Protein AF-A0A3B1AHT7-F1 (afdb_monomer)

Solvent-accessible surface area (backbone atoms only — not comparable to full-atom values): 13769 Å² total; per-residue (Å²): 136,85,82,80,77,85,74,52,72,70,58,52,55,51,51,51,54,51,51,54,54,58,59,66,67,70,74,75,82,75,92,73,81,63,76,73,64,66,85,62,87,86,59,90,97,55,89,80,55,67,69,50,54,50,51,30,52,52,34,49,50,54,34,49,55,52,50,52,54,40,50,54,50,50,53,53,50,51,54,54,50,49,53,50,50,54,54,50,51,55,49,49,56,48,52,54,51,52,49,52,54,56,73,68,34,70,71,65,76,36,62,90,28,56,44,83,44,65,48,100,86,68,47,85,37,83,45,72,44,101,64,87,88,82,70,66,54,85,81,54,101,81,68,70,75,39,35,20,56,51,77,44,74,56,89,53,82,32,87,70,80,77,69,46,31,37,66,44,82,41,92,45,63,68,61,18,46,70,71,73,37,52,66,34,56,59,48,69,48,21,18,48,32,4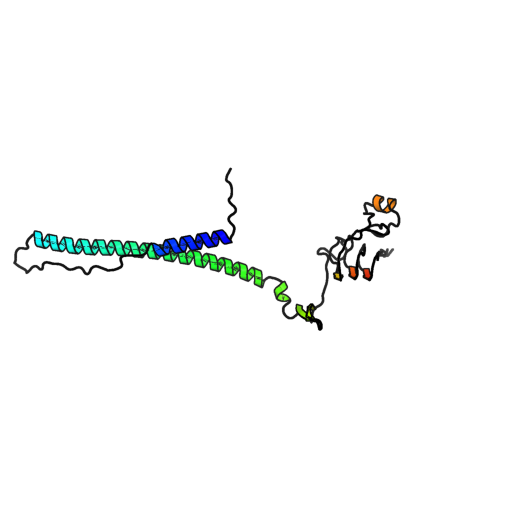5,39,36,45,43,39,62,36,42,20,42,59,74,47,80,43,77,46,71,71,41,75,47,66,49,83,80,80,80,81,78,80,80,128

Sequence (227 aa):
MFTLINISPVRMTLLV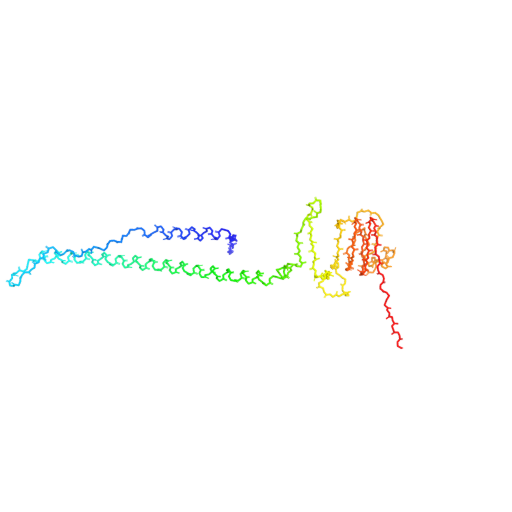KALVMLSLSAISYSALAGTVTVPNSFSAGTPAVASQVNNNFAAVKTAVDDNDGRVAALEAGLVAMQASLDAANATIATLQTDLNTVQNNSVLALDGNLISTLDVNGFLTAQFTGINVQVVNGVDQTTINGLGNMIVGYNAPRNSGSLVCSDGQYTDQTACQGGGETWAFNHKTGSHNLVAGDRNNYSQTGGVVFGELNTSIGIMPMSVVAS

Secondary structure (DSSP, 8-state):
--------HHHHHHHHHHHHHHHHTT--S---PPP--------TTSPPPHHHHHHHHHHHHHHHHHHHHHHHHHHHHHHHHHHHHHHHHHHHHHHHHHHHHHHT-TTGGGTTTEEEEE-TTS-EEEEE-SS------SS-SS---S-S-EEES--PPP-SS--EESSSS--SHHHHHHTT--EES--B--BS-EEESSS-EE-SBS-EEESSS-EE-----------

Mean predicted aligned error: 14.53 Å

Structure (mmCIF, N/CA/C/O backbone):
data_AF-A0A3B1AHT7-F1
#
_entry.id   AF-A0A3B1AHT7-F1
#
loop_
_atom_site.group_PDB
_atom_site.id
_atom_site.type_symbol
_atom_site.label_atom_id
_atom_site.label_alt_id
_atom_site.label_comp_id
_atom_site.label_asym_id
_atom_site.label_entity_id
_atom_site.label_seq_id
_atom_site.pdbx_PDB_ins_code
_atom_site.Cartn_x
_atom_site.Cartn_y
_atom_site.Cartn_z
_atom_site.occupancy
_atom_site.B_iso_or_equiv
_atom_site.auth_seq_id
_atom_site.auth_comp_id
_atom_site.auth_asym_id
_atom_site.auth_atom_id
_atom_site.pdbx_PDB_model_num
ATOM 1 N N . MET A 1 1 ? -1.839 33.047 13.248 1.00 37.06 1 MET A N 1
ATOM 2 C CA . MET A 1 1 ? -0.760 32.224 12.664 1.00 37.06 1 MET A CA 1
ATOM 3 C C . MET A 1 1 ? -0.781 30.887 13.393 1.00 37.06 1 MET A C 1
ATOM 5 O O . MET A 1 1 ? -0.200 30.777 14.460 1.00 37.06 1 MET A O 1
ATOM 9 N N . PHE A 1 2 ? -1.588 29.935 12.913 1.00 35.88 2 PHE A N 1
ATOM 10 C CA . PHE A 1 2 ? -1.704 28.605 13.519 1.00 35.88 2 PHE A CA 1
ATOM 11 C C . PHE A 1 2 ? -0.619 27.713 12.923 1.00 35.88 2 PHE A C 1
ATOM 13 O O . PHE A 1 2 ? -0.656 27.383 11.740 1.00 35.88 2 PHE A O 1
ATOM 20 N N . THR A 1 3 ? 0.377 27.371 13.729 1.00 35.94 3 THR A N 1
ATOM 21 C CA . THR A 1 3 ? 1.393 26.376 13.393 1.00 35.94 3 THR A CA 1
ATOM 22 C C . THR A 1 3 ? 0.728 25.001 13.375 1.00 35.94 3 THR A C 1
ATOM 24 O O . THR A 1 3 ? 0.445 24.420 14.420 1.00 35.94 3 THR A O 1
ATOM 27 N N . LEU A 1 4 ? 0.444 24.488 12.177 1.00 38.22 4 LEU A N 1
ATOM 28 C CA . LEU A 1 4 ? 0.042 23.099 11.961 1.00 38.22 4 LEU A CA 1
ATOM 29 C C . LEU A 1 4 ? 1.237 22.200 12.298 1.00 38.22 4 LEU A C 1
ATOM 31 O O . LEU A 1 4 ? 2.191 22.090 11.530 1.00 38.22 4 LEU A O 1
ATOM 35 N N . ILE A 1 5 ? 1.211 21.597 13.485 1.00 51.88 5 ILE A N 1
ATOM 36 C CA . ILE A 1 5 ? 2.187 20.584 13.879 1.00 51.88 5 ILE A CA 1
ATOM 37 C C . ILE A 1 5 ? 1.879 19.334 13.054 1.00 51.88 5 ILE A C 1
ATOM 39 O O . ILE A 1 5 ? 0.847 18.695 13.235 1.00 51.88 5 ILE A O 1
ATOM 43 N N . ASN A 1 6 ? 2.774 19.004 12.127 1.00 43.06 6 ASN A N 1
ATOM 44 C CA . ASN A 1 6 ? 2.674 17.824 11.279 1.00 43.06 6 ASN A CA 1
ATOM 45 C C . ASN A 1 6 ? 3.049 16.586 12.117 1.00 43.06 6 ASN A C 1
ATOM 47 O O . ASN A 1 6 ? 4.228 16.290 12.326 1.00 43.06 6 ASN A O 1
ATOM 51 N N . ILE A 1 7 ? 2.053 15.915 12.699 1.00 50.25 7 ILE A N 1
ATOM 52 C CA . ILE A 1 7 ? 2.261 14.723 13.531 1.00 50.25 7 ILE A CA 1
ATOM 53 C C . ILE A 1 7 ? 2.364 13.512 12.598 1.00 50.25 7 ILE A C 1
ATOM 55 O O . ILE A 1 7 ? 1.439 13.232 11.843 1.00 50.25 7 ILE A O 1
ATOM 59 N N . SER A 1 8 ? 3.490 12.790 12.631 1.00 49.66 8 SER A N 1
ATOM 60 C CA . SER A 1 8 ? 3.660 11.594 11.796 1.00 49.66 8 SER A CA 1
ATOM 61 C C . SER A 1 8 ? 2.654 10.496 12.185 1.00 49.66 8 SER A C 1
ATOM 63 O O . SER A 1 8 ? 2.319 10.372 13.370 1.00 49.66 8 SER A O 1
ATOM 65 N N . PRO A 1 9 ? 2.207 9.651 11.237 1.00 57.16 9 PRO A N 1
ATOM 66 C CA . PRO A 1 9 ? 1.224 8.595 11.502 1.00 57.16 9 PRO A CA 1
ATOM 67 C C . PRO A 1 9 ? 1.650 7.657 12.645 1.00 57.16 9 PRO A C 1
ATOM 69 O O . PRO A 1 9 ? 0.824 7.242 13.450 1.00 57.16 9 PRO A O 1
ATOM 72 N N . VAL A 1 10 ? 2.957 7.428 12.816 1.00 52.22 10 VAL A N 1
ATOM 73 C CA . VAL A 1 10 ? 3.524 6.627 13.918 1.00 52.22 10 VAL A CA 1
ATOM 74 C C . VAL A 1 10 ? 3.276 7.262 15.294 1.00 52.22 10 VAL A C 1
ATOM 76 O O . VAL A 1 10 ? 2.979 6.559 16.261 1.00 52.22 10 VAL A O 1
ATOM 79 N N . ARG A 1 11 ? 3.369 8.595 15.400 1.00 56.28 11 ARG A N 1
ATOM 80 C CA . ARG A 1 11 ? 3.099 9.324 16.650 1.00 56.28 11 ARG A CA 1
ATOM 81 C C . ARG A 1 11 ? 1.606 9.360 16.977 1.00 56.28 11 ARG A C 1
ATOM 83 O O . ARG A 1 11 ? 1.260 9.305 18.154 1.00 56.28 11 ARG A O 1
ATOM 90 N N . MET A 1 12 ? 0.738 9.374 15.964 1.00 52.72 12 MET A N 1
ATOM 91 C CA . MET A 1 12 ? -0.716 9.296 16.141 1.00 52.72 12 MET A CA 1
ATOM 92 C C . MET A 1 12 ? -1.142 7.931 16.699 1.00 52.72 12 MET A C 1
ATOM 94 O O . MET A 1 12 ? -1.883 7.873 17.675 1.00 52.72 12 MET A O 1
ATOM 98 N N . THR A 1 13 ? -0.586 6.832 16.180 1.00 55.78 13 THR A N 1
ATOM 99 C CA . THR A 1 13 ? -0.856 5.478 16.694 1.00 55.78 13 THR A CA 1
ATOM 100 C C . THR A 1 13 ? -0.362 5.287 18.133 1.00 55.78 13 THR A C 1
ATOM 102 O O . THR A 1 13 ? -1.015 4.605 18.923 1.00 55.78 13 THR A O 1
ATOM 105 N N . LEU A 1 14 ? 0.766 5.905 18.510 1.00 54.25 14 LEU A N 1
ATOM 106 C CA . LEU A 1 14 ? 1.257 5.891 19.895 1.00 54.25 14 LEU A CA 1
ATOM 107 C C . LEU A 1 14 ? 0.339 6.676 20.845 1.00 54.25 14 LEU A C 1
ATOM 109 O O . LEU A 1 14 ? 0.061 6.205 21.945 1.00 54.25 14 LEU A O 1
ATOM 113 N N . LEU A 1 15 ? -0.151 7.841 20.411 1.00 54.66 15 LEU A N 1
ATOM 114 C CA . LEU A 1 15 ? -1.091 8.671 21.172 1.00 54.66 15 LEU A CA 1
ATOM 115 C C . L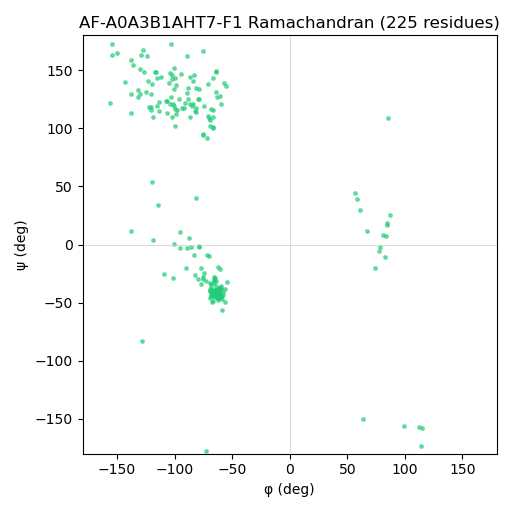EU A 1 15 ? -2.438 7.966 21.380 1.00 54.66 15 LEU A C 1
ATOM 117 O O . LEU A 1 15 ? -2.961 7.984 22.491 1.00 54.66 15 LEU A O 1
ATOM 121 N N . VAL A 1 16 ? -2.959 7.279 20.358 1.00 59.56 16 VAL A N 1
ATOM 122 C CA . VAL A 1 16 ? -4.200 6.488 20.460 1.00 59.56 16 VAL A CA 1
ATOM 123 C C . VAL A 1 16 ? -4.025 5.309 21.421 1.00 59.56 16 VAL A C 1
ATOM 125 O O . VAL A 1 16 ? -4.863 5.107 22.295 1.00 59.56 16 VAL A O 1
ATOM 128 N N . LYS A 1 17 ? -2.910 4.568 21.344 1.00 59.31 17 LYS A N 1
ATOM 129 C CA . LYS A 1 17 ? -2.608 3.473 22.289 1.00 59.31 17 LYS A CA 1
ATOM 130 C C . LYS A 1 17 ? -2.469 3.963 23.734 1.00 59.31 17 LYS A C 1
ATOM 132 O O . LYS A 1 17 ? -2.939 3.292 24.649 1.00 59.31 17 LYS A O 1
ATOM 137 N N . ALA A 1 18 ? -1.848 5.127 23.937 1.00 54.47 18 ALA A N 1
ATOM 138 C CA . ALA A 1 18 ? -1.724 5.744 25.254 1.00 54.47 18 ALA A CA 1
ATOM 139 C C . ALA A 1 18 ? -3.089 6.189 25.809 1.00 54.47 18 ALA A C 1
ATOM 141 O O . ALA A 1 18 ? -3.357 5.956 26.984 1.00 54.47 18 ALA A O 1
ATOM 142 N N . LEU A 1 19 ? -3.977 6.742 24.971 1.00 56.94 19 LEU A N 1
ATOM 143 C CA . LEU A 1 19 ? -5.344 7.101 25.371 1.00 56.94 19 LEU A CA 1
ATOM 144 C C . LEU A 1 19 ? -6.198 5.870 25.723 1.00 56.94 19 LEU A C 1
ATOM 146 O O . LEU A 1 19 ? -6.929 5.906 26.707 1.00 56.94 19 LEU A O 1
ATOM 150 N N . VAL A 1 20 ? -6.073 4.777 24.960 1.00 57.47 20 VAL A N 1
ATOM 151 C CA . VAL A 1 20 ? -6.795 3.513 25.201 1.00 57.47 20 VAL A CA 1
ATOM 152 C C . VAL A 1 20 ? -6.319 2.815 26.484 1.00 57.47 20 VAL A C 1
ATOM 154 O O . VAL A 1 20 ? -7.127 2.256 27.216 1.00 57.47 20 VAL A O 1
ATOM 157 N N . MET A 1 21 ? -5.024 2.871 26.819 1.00 54.31 21 MET A N 1
ATOM 158 C CA . MET A 1 21 ? -4.529 2.331 28.098 1.00 54.31 21 MET A CA 1
ATOM 159 C C . MET A 1 21 ? -4.872 3.222 29.303 1.00 54.31 21 MET A C 1
ATOM 161 O O . MET A 1 21 ? -5.049 2.715 30.415 1.00 54.31 21 MET A O 1
ATOM 165 N N . LEU A 1 22 ? -5.010 4.536 29.098 1.00 51.25 22 LEU A N 1
ATOM 166 C CA . LEU A 1 22 ? -5.429 5.468 30.146 1.00 51.25 22 LEU A CA 1
ATOM 167 C C . LEU A 1 22 ? -6.938 5.369 30.439 1.00 51.25 22 LEU A C 1
ATOM 169 O O . LEU A 1 22 ? -7.344 5.556 31.582 1.00 51.25 22 LEU A O 1
ATOM 173 N N . SER A 1 23 ? -7.767 5.014 29.450 1.00 52.38 23 SER A N 1
ATOM 174 C CA . SER A 1 23 ? -9.204 4.787 29.660 1.00 52.38 23 SER A CA 1
ATOM 175 C C . SER A 1 23 ? -9.506 3.437 30.321 1.00 52.38 23 SER A C 1
ATOM 177 O O . SER A 1 23 ? -10.415 3.351 31.144 1.00 52.38 23 SER A O 1
ATOM 179 N N . LEU A 1 24 ? -8.717 2.394 30.036 1.00 50.12 24 LEU A N 1
ATOM 180 C CA . LEU A 1 24 ? -8.896 1.058 30.626 1.00 50.12 24 LEU A CA 1
ATOM 181 C C . LEU A 1 24 ? -8.440 0.965 32.095 1.00 50.12 24 LEU A C 1
ATOM 183 O O . LEU A 1 24 ? -8.933 0.121 32.840 1.00 50.12 24 LEU A O 1
ATOM 187 N N . SER A 1 25 ? -7.518 1.829 32.531 1.00 48.78 25 SER A N 1
ATOM 188 C CA . SER A 1 25 ? -6.997 1.843 33.909 1.00 48.78 25 SER A CA 1
ATOM 189 C C . SER A 1 25 ? -7.885 2.600 34.909 1.00 48.78 25 SER A C 1
ATOM 191 O O . SER A 1 25 ? -7.683 2.467 36.115 1.00 48.78 25 SER A O 1
ATOM 193 N N . ALA A 1 26 ? -8.909 3.322 34.442 1.00 49.53 26 ALA A N 1
ATOM 194 C CA . ALA A 1 26 ? -9.829 4.081 35.293 1.00 49.53 26 ALA A CA 1
ATOM 195 C C . ALA A 1 26 ? -11.065 3.290 35.782 1.00 49.53 26 ALA A C 1
ATOM 197 O O . ALA A 1 26 ? -11.849 3.826 36.557 1.00 49.53 26 ALA A O 1
ATOM 198 N N . ILE A 1 27 ? -11.255 2.026 35.374 1.00 57.12 27 ILE A N 1
ATOM 199 C CA . ILE A 1 27 ? -12.477 1.239 35.682 1.00 57.12 27 ILE A CA 1
ATOM 200 C C . ILE A 1 27 ? -12.305 0.351 36.937 1.00 57.12 27 ILE A C 1
ATOM 202 O O . ILE A 1 27 ? -13.125 -0.514 37.237 1.00 57.12 27 ILE A O 1
ATOM 206 N N . SER A 1 28 ? -11.231 0.526 37.708 1.00 51.81 28 SER A N 1
ATOM 207 C CA . SER A 1 28 ? -11.021 -0.304 38.897 1.00 51.81 28 SER A CA 1
ATOM 208 C C . SER A 1 28 ? -11.769 0.248 40.114 1.00 51.81 28 SER A C 1
ATOM 210 O O . SER A 1 28 ? -11.435 1.323 40.604 1.00 51.81 28 SER A O 1
ATOM 212 N N . TYR A 1 29 ? -12.682 -0.593 40.626 1.00 51.44 29 TYR A N 1
ATOM 213 C CA . TYR A 1 29 ? -13.373 -0.560 41.929 1.00 51.44 29 TYR A CA 1
ATOM 214 C C . TYR A 1 29 ? -14.640 0.322 41.945 1.00 51.44 29 TYR A C 1
ATOM 216 O O . TYR A 1 29 ? -14.546 1.534 41.863 1.00 51.44 29 TYR A O 1
ATOM 224 N N . SER A 1 30 ? -15.871 -0.204 42.007 1.00 47.22 30 SER A N 1
ATOM 225 C CA . SER A 1 30 ? -16.400 -1.231 42.923 1.00 47.22 30 SER A CA 1
ATOM 226 C C . SER A 1 30 ? -17.616 -1.974 42.330 1.00 47.22 30 SER A C 1
ATOM 228 O O . SER A 1 30 ? -18.639 -1.370 42.024 1.00 47.22 30 SER A O 1
ATOM 230 N N . ALA A 1 31 ? -17.528 -3.303 42.197 1.00 49.59 31 ALA A N 1
ATOM 231 C CA . ALA A 1 31 ? -18.563 -4.152 41.587 1.00 49.59 31 ALA A CA 1
ATOM 232 C C . ALA A 1 31 ? -19.227 -5.134 42.577 1.00 49.59 31 ALA A C 1
ATOM 234 O O . ALA A 1 31 ? -19.579 -6.248 42.196 1.00 49.59 31 ALA A O 1
ATOM 235 N N . LEU A 1 32 ? -19.404 -4.753 43.845 1.00 59.91 32 LEU A N 1
ATOM 236 C CA . LEU A 1 32 ? -20.197 -5.545 44.791 1.00 59.91 32 LEU A CA 1
ATOM 237 C C . LEU A 1 32 ? -21.527 -4.840 45.027 1.00 59.91 32 LEU A C 1
ATOM 239 O O . LEU A 1 32 ? -21.538 -3.769 45.607 1.00 59.91 32 LEU A O 1
ATOM 243 N N . ALA A 1 33 ? -22.629 -5.448 44.583 1.00 59.19 33 ALA A N 1
ATOM 244 C CA . ALA A 1 33 ? -23.959 -5.040 45.018 1.00 59.19 33 ALA A CA 1
ATOM 245 C C . ALA A 1 33 ? -24.087 -5.359 46.510 1.00 59.19 33 ALA A C 1
ATOM 247 O O . ALA A 1 33 ? -24.049 -6.537 46.885 1.00 59.19 33 ALA A O 1
ATOM 248 N N . GLY A 1 34 ? -24.249 -4.354 47.364 1.00 64.62 34 GLY A N 1
ATOM 249 C CA . GLY A 1 34 ? -24.661 -4.611 48.739 1.00 64.62 34 GLY A CA 1
ATOM 250 C C . GLY A 1 34 ? -26.020 -5.318 48.745 1.00 64.62 34 GLY A C 1
ATOM 251 O O . GLY A 1 34 ? -27.001 -4.790 48.222 1.00 64.62 34 GLY A O 1
ATOM 252 N N . THR A 1 35 ? -26.118 -6.517 49.328 1.00 70.88 35 THR A N 1
ATOM 253 C CA . THR A 1 35 ? -27.442 -7.088 49.626 1.00 70.88 35 THR A CA 1
ATOM 254 C C . THR A 1 35 ? -28.127 -6.186 50.651 1.00 70.88 35 THR A C 1
ATOM 256 O O . THR A 1 35 ? -27.515 -5.808 51.654 1.00 70.88 35 THR A O 1
ATOM 259 N N . VAL A 1 36 ? -29.387 -5.798 50.407 1.00 88.31 36 VAL A N 1
ATOM 260 C CA . VAL A 1 36 ? -30.101 -4.948 51.367 1.00 88.31 36 VAL A CA 1
ATOM 261 C C . VAL A 1 36 ? -30.393 -5.777 52.616 1.00 88.31 36 VAL A C 1
ATOM 263 O O . VAL A 1 36 ? -31.210 -6.694 52.614 1.00 88.31 36 VAL A O 1
ATOM 266 N N . THR A 1 37 ? -29.665 -5.489 53.689 1.00 88.44 37 THR A N 1
ATOM 267 C CA . THR A 1 37 ? -29.869 -6.139 54.982 1.00 88.44 37 THR A CA 1
ATOM 268 C C . THR A 1 37 ? -30.636 -5.177 55.867 1.00 88.44 37 THR A C 1
ATOM 270 O O . THR A 1 37 ? -30.113 -4.141 56.272 1.00 88.44 37 THR A O 1
ATOM 273 N N . VAL A 1 38 ? -31.896 -5.503 56.144 1.00 91.75 38 VAL A N 1
ATOM 274 C CA . VAL A 1 38 ? -32.768 -4.674 56.978 1.00 91.75 38 VAL A CA 1
ATOM 275 C C . VAL A 1 38 ? -32.657 -5.145 58.437 1.00 91.75 38 VAL A C 1
ATOM 277 O O . VAL A 1 38 ? -32.998 -6.293 58.718 1.00 91.75 38 VAL A O 1
ATOM 280 N N . PRO A 1 39 ? -32.175 -4.306 59.374 1.00 94.06 39 PRO A N 1
ATOM 281 C CA . PRO A 1 39 ? -31.803 -4.752 60.720 1.00 94.06 39 PRO A CA 1
ATOM 282 C C . PRO A 1 39 ? -32.978 -4.993 61.680 1.00 94.06 39 PRO A C 1
ATOM 284 O O . PRO A 1 39 ? -32.802 -5.692 62.675 1.00 94.06 39 PRO A O 1
ATOM 287 N N . ASN A 1 40 ? -34.164 -4.427 61.426 1.00 95.69 40 ASN A N 1
ATOM 288 C CA . ASN A 1 40 ? -35.327 -4.558 62.311 1.00 95.69 40 ASN A CA 1
ATOM 289 C C . ASN A 1 40 ? -36.533 -5.143 61.568 1.00 95.69 40 ASN A C 1
ATOM 291 O O . ASN A 1 40 ? -36.818 -4.754 60.436 1.00 95.69 40 ASN A O 1
ATOM 295 N N . SER A 1 41 ? -37.287 -6.018 62.234 1.00 93.31 41 SER A N 1
ATOM 296 C CA . SER A 1 41 ? -38.583 -6.526 61.768 1.00 93.31 41 SER A CA 1
ATOM 297 C C . SER A 1 41 ? -39.691 -6.082 62.725 1.00 93.31 41 SER A C 1
ATOM 299 O O . SER A 1 41 ? -39.453 -5.913 63.919 1.00 93.31 41 SER A O 1
ATOM 301 N N . PHE A 1 42 ? -40.899 -5.863 62.204 1.00 94.31 42 PHE A N 1
ATOM 302 C CA . PHE A 1 42 ? -42.040 -5.374 62.981 1.00 94.31 42 PHE A CA 1
ATOM 303 C C . PHE A 1 42 ? -43.181 -6.389 62.933 1.00 94.31 42 PHE A C 1
ATOM 305 O O . PHE A 1 42 ? -43.465 -6.952 61.877 1.00 94.31 42 PHE A O 1
ATOM 312 N N . SER A 1 43 ? -43.841 -6.612 64.072 1.00 93.12 43 SER A N 1
ATOM 313 C CA . SER A 1 43 ? -45.017 -7.485 64.169 1.00 93.12 43 SER A CA 1
ATOM 314 C C . SER A 1 43 ? -46.298 -6.660 64.236 1.00 93.12 43 SER A C 1
ATOM 316 O O . SER A 1 43 ? -46.346 -5.603 64.872 1.00 93.12 43 SER A O 1
ATOM 318 N N . ALA A 1 44 ? -47.356 -7.148 63.591 1.00 92.62 44 ALA A N 1
ATOM 319 C CA . ALA A 1 44 ? -48.646 -6.471 63.580 1.00 92.62 44 ALA A CA 1
ATOM 320 C C . ALA A 1 44 ? -49.177 -6.251 65.009 1.00 92.62 44 ALA A C 1
ATOM 322 O O . ALA A 1 44 ? -49.054 -7.119 65.871 1.00 92.62 44 ALA A O 1
ATOM 323 N N . GLY A 1 45 ? -49.757 -5.075 65.260 1.00 90.88 45 GLY A N 1
ATOM 324 C CA . GLY A 1 45 ? -50.310 -4.710 66.569 1.00 90.88 45 GLY A CA 1
ATOM 325 C C . GLY A 1 45 ? -49.283 -4.271 67.619 1.00 90.88 45 GLY A C 1
ATOM 326 O O . GLY A 1 45 ? -49.686 -3.868 68.707 1.00 90.88 45 GLY A O 1
ATOM 327 N N . THR A 1 46 ? -47.980 -4.288 67.311 1.00 91.81 46 THR A N 1
ATOM 328 C CA . THR A 1 46 ? -46.933 -3.736 68.191 1.00 91.81 46 THR A CA 1
ATOM 329 C C . THR A 1 46 ? -46.494 -2.344 67.716 1.00 91.81 46 THR A C 1
ATOM 331 O O . THR A 1 46 ? -46.273 -2.162 66.516 1.00 91.81 46 THR A O 1
ATOM 334 N N . PRO A 1 47 ? -46.376 -1.337 68.606 1.00 92.25 47 PRO A N 1
ATOM 335 C CA . PRO A 1 47 ? -45.845 -0.027 68.226 1.00 92.25 47 PRO A CA 1
ATOM 336 C C . PRO A 1 47 ? -44.405 -0.128 67.693 1.00 92.25 47 PRO A C 1
ATOM 338 O O . PRO A 1 47 ? -43.535 -0.687 68.359 1.00 92.25 47 PRO A O 1
ATOM 341 N N . ALA A 1 48 ? -44.139 0.431 66.508 1.00 93.56 48 ALA A N 1
ATOM 342 C CA . ALA A 1 48 ? -42.797 0.479 65.927 1.00 93.56 48 ALA A CA 1
ATOM 343 C C . ALA A 1 48 ? -41.955 1.599 66.562 1.00 93.56 48 ALA A C 1
ATOM 345 O O . ALA A 1 48 ? -42.409 2.738 66.692 1.00 93.56 48 ALA A O 1
ATOM 346 N N . VAL A 1 49 ? -40.706 1.297 66.925 1.00 95.94 49 VAL A N 1
ATOM 347 C CA . VAL A 1 49 ? -39.781 2.295 67.480 1.00 95.94 49 VAL A CA 1
ATOM 348 C C . VAL A 1 49 ? -39.200 3.139 66.343 1.00 95.94 49 VAL A C 1
ATOM 350 O O . VAL A 1 49 ? -38.593 2.607 65.414 1.00 95.94 49 VAL A O 1
ATOM 353 N N . ALA A 1 50 ? -39.329 4.466 66.427 1.00 96.56 50 ALA A N 1
ATOM 354 C CA . ALA A 1 50 ? -38.889 5.381 65.367 1.00 96.56 50 ALA A CA 1
ATOM 355 C C . ALA A 1 50 ? -37.400 5.226 65.001 1.00 96.56 50 ALA A C 1
ATOM 357 O O . ALA A 1 50 ? -37.047 5.261 63.825 1.00 96.56 50 ALA A O 1
ATOM 358 N N . SER A 1 51 ? -36.523 4.994 65.984 1.00 96.38 51 SER A N 1
ATOM 359 C CA . SER A 1 51 ? -35.097 4.755 65.723 1.00 96.38 51 SER A CA 1
ATOM 360 C C . SER A 1 51 ? -34.855 3.481 64.904 1.00 96.38 51 SER A C 1
ATOM 362 O O . SER A 1 51 ? -34.022 3.486 64.005 1.00 96.38 51 SER A O 1
ATOM 364 N N . GLN A 1 52 ? -35.614 2.410 65.149 1.00 96.50 52 GLN A N 1
ATOM 365 C CA . GLN A 1 52 ? -35.521 1.153 64.397 1.00 96.50 52 GLN A CA 1
ATOM 366 C C . GLN A 1 52 ? -36.029 1.312 62.960 1.00 96.50 52 GLN A C 1
ATOM 368 O O . GLN A 1 52 ? -35.416 0.810 62.018 1.00 96.50 52 GLN A O 1
ATOM 373 N N . VAL A 1 53 ? -37.121 2.057 62.779 1.00 96.12 53 VAL A N 1
ATOM 374 C CA . VAL A 1 53 ? -37.646 2.402 61.451 1.00 96.12 53 VAL A CA 1
ATOM 375 C C . VAL A 1 53 ? -36.619 3.229 60.669 1.00 96.12 53 VAL A C 1
ATOM 377 O O . VAL A 1 53 ? -36.306 2.897 59.526 1.00 96.12 53 VAL A O 1
ATOM 380 N N . ASN A 1 54 ? -36.021 4.242 61.300 1.00 96.38 54 ASN A N 1
ATOM 381 C CA . ASN A 1 54 ? -34.966 5.051 60.688 1.00 96.38 54 ASN A CA 1
ATOM 382 C C . ASN A 1 54 ? -33.729 4.213 60.327 1.00 96.38 54 ASN A C 1
ATOM 384 O O . ASN A 1 54 ? -33.167 4.405 59.251 1.00 96.38 54 ASN A O 1
ATOM 388 N N . ASN A 1 55 ? -33.343 3.244 61.164 1.00 96.06 55 ASN A N 1
ATOM 389 C CA . ASN A 1 55 ? -32.250 2.314 60.858 1.00 96.06 55 ASN A CA 1
ATOM 390 C C . ASN A 1 55 ? -32.550 1.461 59.612 1.00 96.06 55 ASN A C 1
ATOM 392 O O . ASN A 1 55 ? -31.663 1.245 58.789 1.00 96.06 55 ASN A O 1
ATOM 396 N N . ASN A 1 56 ? -33.797 1.009 59.436 1.00 95.31 56 ASN A N 1
ATOM 397 C CA . ASN A 1 56 ? -34.209 0.281 58.234 1.00 95.31 56 ASN A CA 1
ATOM 398 C C 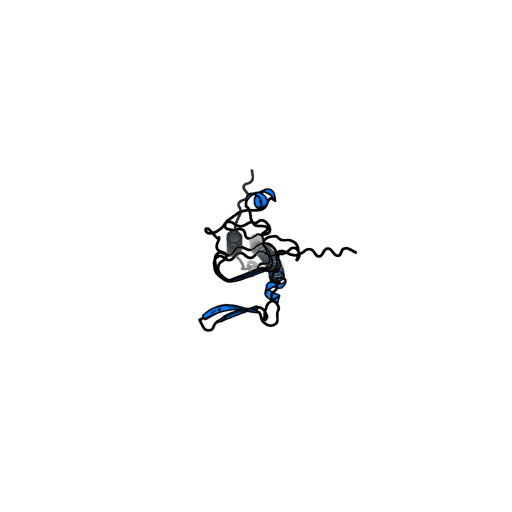. ASN A 1 56 ? -34.154 1.168 56.980 1.00 95.31 56 ASN A C 1
ATOM 400 O O . ASN A 1 56 ? -33.634 0.736 55.952 1.00 95.31 56 ASN A O 1
ATOM 404 N N . PHE A 1 57 ? -34.638 2.412 57.063 1.00 96.44 57 PHE A N 1
ATOM 405 C CA . PHE A 1 57 ? -34.560 3.360 55.946 1.00 96.44 57 PHE A CA 1
ATOM 406 C C . PHE A 1 57 ? -33.119 3.714 55.578 1.00 96.44 57 PHE A C 1
ATOM 408 O O . PHE A 1 57 ? -32.798 3.787 54.394 1.00 96.44 57 PHE A O 1
ATOM 415 N N . ALA A 1 58 ? -32.241 3.880 56.570 1.00 94.19 58 ALA A N 1
ATOM 416 C CA . ALA A 1 58 ? -30.821 4.113 56.334 1.00 94.19 58 ALA A CA 1
ATOM 417 C C . ALA A 1 58 ? -30.174 2.939 55.582 1.00 94.19 58 ALA A C 1
ATOM 419 O O . ALA A 1 58 ? -29.445 3.165 54.621 1.00 94.19 58 ALA A O 1
ATOM 420 N N . ALA A 1 59 ? -30.487 1.693 55.959 1.00 92.75 59 ALA A N 1
ATOM 421 C CA . ALA A 1 59 ? -29.974 0.507 55.272 1.00 92.75 59 ALA A CA 1
ATOM 422 C C . ALA A 1 59 ? -30.431 0.431 53.803 1.00 92.75 59 ALA A C 1
ATOM 424 O O . ALA A 1 59 ? -29.618 0.163 52.918 1.00 92.75 59 ALA A O 1
ATOM 425 N N . VAL A 1 60 ? -31.712 0.712 53.531 1.00 93.94 60 VAL A N 1
ATOM 426 C CA . VAL A 1 60 ? -32.238 0.765 52.156 1.00 93.94 60 VAL A CA 1
ATOM 427 C C . VAL A 1 60 ? -31.575 1.886 51.362 1.00 93.94 60 VAL A C 1
ATOM 429 O O . VAL A 1 60 ? -31.145 1.646 50.238 1.00 93.94 60 VAL A O 1
ATOM 432 N N . LYS A 1 61 ? -31.438 3.082 51.947 1.00 93.06 61 LYS A N 1
ATOM 433 C CA . LYS A 1 61 ? -30.780 4.220 51.297 1.00 93.06 61 LYS A CA 1
ATOM 434 C C . LYS A 1 61 ? -29.357 3.866 50.869 1.00 93.06 61 LYS A C 1
ATOM 436 O O . LYS A 1 61 ? -29.021 4.058 49.710 1.00 93.06 61 LYS A O 1
ATOM 441 N N . THR A 1 62 ? -28.557 3.296 51.769 1.00 90.50 62 THR A N 1
ATOM 442 C CA . THR A 1 62 ? -27.178 2.895 51.459 1.00 90.50 62 THR A CA 1
ATOM 443 C C . THR A 1 62 ? -27.113 1.902 50.298 1.00 90.50 62 THR A C 1
ATOM 445 O O . THR A 1 62 ? -26.278 2.057 49.415 1.00 90.50 62 THR A O 1
ATOM 448 N N . ALA A 1 63 ? -28.001 0.903 50.260 1.00 89.44 63 ALA A N 1
ATOM 449 C CA . ALA A 1 63 ? -28.031 -0.068 49.163 1.00 89.44 63 ALA A CA 1
ATOM 450 C C . ALA A 1 63 ? -28.499 0.546 47.830 1.00 89.44 63 ALA A C 1
ATOM 452 O O . ALA A 1 63 ? -28.050 0.130 46.764 1.00 89.44 63 ALA A O 1
ATOM 453 N N . VAL A 1 64 ? -29.409 1.523 47.872 1.00 91.44 64 VAL A N 1
ATOM 454 C CA . VAL A 1 64 ? -29.850 2.255 46.676 1.00 91.44 64 VAL A CA 1
ATOM 455 C C . VAL A 1 64 ? -28.732 3.152 46.147 1.00 91.44 64 VAL A C 1
ATOM 457 O O . VAL A 1 64 ? -28.458 3.091 44.954 1.00 91.44 64 VAL A O 1
ATOM 460 N N . ASP A 1 65 ? -28.051 3.907 47.012 1.00 87.50 65 ASP A N 1
ATOM 461 C CA . ASP A 1 65 ? -26.914 4.757 46.627 1.00 87.50 65 ASP A CA 1
ATOM 462 C C . ASP A 1 65 ? -25.758 3.920 46.031 1.00 87.50 65 ASP A C 1
ATOM 464 O O . ASP A 1 65 ? -25.129 4.329 45.056 1.00 87.50 65 ASP A O 1
ATOM 468 N N . ASP A 1 66 ? -25.496 2.722 46.573 1.00 87.19 66 ASP A N 1
ATOM 469 C CA . ASP A 1 66 ? -24.520 1.769 46.013 1.00 87.19 66 ASP A CA 1
ATOM 470 C C . ASP A 1 66 ? -24.916 1.303 44.603 1.00 87.19 66 ASP A C 1
ATOM 472 O O . ASP A 1 66 ? -24.104 1.302 43.674 1.00 87.19 66 ASP A O 1
ATOM 476 N N . ASN A 1 67 ? -26.188 0.945 44.412 1.00 88.19 67 ASN A N 1
ATOM 477 C CA . ASN A 1 67 ? -26.687 0.552 43.099 1.00 88.19 67 ASN A CA 1
ATOM 478 C C . ASN A 1 67 ? -26.649 1.707 42.089 1.00 88.19 67 ASN A C 1
ATOM 480 O O . ASN A 1 67 ? -26.288 1.460 40.941 1.00 88.19 67 ASN A O 1
ATOM 484 N N . ASP A 1 68 ? -26.965 2.937 42.499 1.00 88.75 68 ASP A N 1
ATOM 485 C CA . ASP A 1 68 ? -26.847 4.138 41.661 1.00 88.75 68 ASP A CA 1
ATOM 486 C C . ASP A 1 68 ? -25.399 4.341 41.184 1.00 88.75 68 ASP A C 1
ATOM 488 O O . ASP A 1 68 ? -25.142 4.453 39.984 1.00 88.75 68 ASP A O 1
ATOM 492 N N . GLY A 1 69 ? -24.425 4.226 42.095 1.00 87.31 69 GLY A N 1
ATOM 493 C CA . GLY A 1 69 ? -23.002 4.281 41.750 1.00 87.31 69 GLY A CA 1
ATOM 494 C C . GLY A 1 69 ? -22.570 3.191 40.761 1.00 87.31 69 GLY A C 1
ATOM 495 O O . GLY A 1 69 ? -21.798 3.450 39.835 1.00 87.31 69 GLY A O 1
ATOM 496 N N . ARG A 1 70 ? -23.093 1.966 40.902 1.00 87.31 70 ARG A N 1
ATOM 497 C CA . ARG A 1 70 ? -22.820 0.860 39.967 1.00 87.31 70 ARG A CA 1
ATOM 498 C C . ARG A 1 70 ? -23.454 1.081 38.598 1.00 87.31 70 ARG A C 1
ATOM 500 O O . ARG A 1 70 ? -22.830 0.737 37.596 1.00 87.31 70 ARG A O 1
ATOM 507 N N . VAL A 1 71 ? -24.665 1.634 38.547 1.00 88.88 71 VAL A N 1
ATOM 508 C CA . VAL A 1 71 ? -25.320 2.008 37.286 1.00 88.88 71 VAL A CA 1
ATOM 509 C C . VAL A 1 71 ? -24.486 3.066 36.575 1.00 88.88 71 VAL A C 1
ATOM 511 O O . VAL A 1 71 ? -24.117 2.846 35.425 1.00 88.88 71 VAL A O 1
ATOM 514 N N . ALA A 1 72 ? -24.058 4.116 37.278 1.00 88.75 72 ALA A N 1
ATOM 515 C CA . ALA A 1 72 ? -23.186 5.142 36.710 1.00 88.75 72 ALA A CA 1
ATOM 516 C C . ALA A 1 72 ? -21.858 4.563 36.176 1.00 88.75 72 ALA A C 1
ATOM 518 O O . ALA A 1 72 ? -21.401 4.922 35.090 1.00 88.75 72 ALA A O 1
ATOM 519 N N . ALA A 1 73 ? -21.244 3.621 36.901 1.00 86.25 73 ALA A N 1
ATOM 520 C CA . ALA A 1 73 ? -20.021 2.951 36.455 1.00 86.25 73 ALA A CA 1
ATOM 521 C C . ALA A 1 73 ? -20.243 2.063 35.215 1.00 86.25 73 ALA A C 1
ATOM 523 O O . ALA A 1 73 ? -19.415 2.051 34.302 1.00 86.25 73 ALA A O 1
ATOM 524 N N . LEU A 1 74 ? -21.360 1.330 35.159 1.00 89.12 74 LEU A N 1
ATOM 525 C CA . LEU A 1 74 ? -21.737 0.525 33.994 1.00 89.12 74 LEU A CA 1
ATOM 526 C C . LEU A 1 74 ? -22.017 1.403 32.771 1.00 89.12 74 LEU A C 1
ATOM 528 O O . LEU A 1 74 ? -21.546 1.084 31.681 1.00 89.12 74 LEU A O 1
ATOM 532 N N . GLU A 1 75 ? -22.723 2.520 32.946 1.00 94.50 75 GLU A N 1
ATOM 533 C CA . GLU A 1 75 ? -22.978 3.503 31.888 1.00 94.50 75 GLU A CA 1
ATOM 534 C C . GLU A 1 75 ? -21.670 4.084 31.341 1.00 94.50 75 GLU A C 1
ATOM 536 O O . GLU A 1 75 ? -21.469 4.125 30.125 1.00 94.50 75 GLU A O 1
ATOM 541 N N . ALA A 1 76 ? -20.726 4.438 32.218 1.00 92.38 76 ALA A N 1
ATOM 542 C CA . ALA A 1 76 ? -19.397 4.881 31.807 1.00 92.38 76 ALA A CA 1
ATOM 543 C C . ALA A 1 76 ? -18.633 3.791 31.028 1.00 92.38 76 ALA A C 1
ATOM 545 O O . ALA A 1 76 ? -18.008 4.077 30.003 1.00 92.38 76 ALA A O 1
ATOM 546 N N . GLY A 1 77 ? -18.721 2.530 31.469 1.00 92.50 77 GLY A N 1
ATOM 547 C CA . GLY A 1 77 ? -18.141 1.383 30.767 1.00 92.50 77 GLY A CA 1
ATOM 548 C C . GLY A 1 77 ? -18.735 1.167 29.371 1.00 92.50 77 GLY A C 1
ATOM 549 O O . GLY A 1 77 ? -17.993 0.908 28.422 1.00 92.50 77 GLY A O 1
ATOM 550 N N . LEU A 1 78 ? -20.052 1.332 29.216 1.00 95.44 78 LEU A N 1
ATOM 551 C CA . LEU A 1 78 ? -20.736 1.249 27.922 1.00 95.44 78 LEU A CA 1
ATOM 552 C C . LEU A 1 78 ? -20.282 2.356 26.966 1.00 95.44 78 LEU A C 1
ATOM 554 O O . LEU A 1 78 ? -20.013 2.076 25.800 1.00 95.44 78 LEU A O 1
ATOM 558 N N . VAL A 1 79 ? -20.120 3.588 27.455 1.00 95.25 79 VAL A N 1
ATOM 559 C CA . VAL A 1 79 ? -19.591 4.704 26.651 1.00 95.25 79 VAL A CA 1
ATOM 560 C C . VAL A 1 79 ? -18.158 4.423 26.191 1.00 95.25 79 VAL A C 1
ATOM 562 O O . VAL A 1 79 ? -17.829 4.628 25.022 1.00 95.25 79 VAL A O 1
ATOM 565 N N . ALA A 1 80 ? -17.305 3.900 27.076 1.00 93.00 80 ALA A N 1
ATOM 566 C CA . ALA A 1 80 ? -15.930 3.540 26.727 1.00 93.00 80 ALA A CA 1
ATOM 567 C C . ALA A 1 80 ? -15.866 2.400 25.692 1.00 93.00 80 ALA A C 1
ATOM 569 O O . ALA A 1 80 ? -15.046 2.425 24.767 1.00 93.00 80 ALA A O 1
ATOM 570 N N . MET A 1 81 ? -16.751 1.409 25.821 1.00 94.00 81 MET A N 1
ATOM 571 C CA . MET A 1 81 ? -16.868 0.314 24.862 1.00 94.00 81 MET A CA 1
ATOM 572 C C . MET A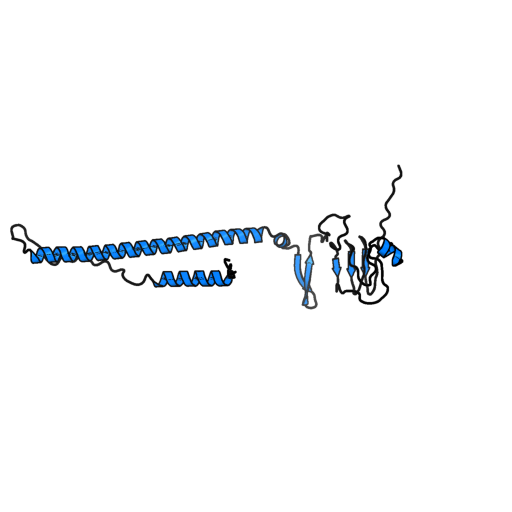 1 81 ? -17.383 0.801 23.503 1.00 94.00 81 MET A C 1
ATOM 574 O O . MET A 1 81 ? -16.832 0.402 22.478 1.00 94.00 81 MET A O 1
ATOM 578 N N . GLN A 1 82 ? -18.363 1.710 23.482 1.00 97.31 82 GLN A N 1
ATOM 579 C CA . GLN A 1 82 ? -18.860 2.330 22.253 1.00 97.31 82 GLN A CA 1
ATOM 580 C C . GLN A 1 82 ? -17.750 3.108 21.535 1.00 97.31 82 GLN A C 1
ATOM 582 O O . GLN A 1 82 ? -17.538 2.913 20.342 1.00 97.31 82 GLN A O 1
ATOM 587 N N . ALA A 1 83 ? -16.966 3.903 22.269 1.00 94.38 83 ALA A N 1
ATOM 588 C CA . ALA A 1 83 ? -15.827 4.621 21.697 1.00 94.38 83 ALA A CA 1
ATOM 589 C C . ALA A 1 83 ? -14.773 3.666 21.102 1.00 94.38 83 ALA A C 1
ATOM 591 O O . ALA A 1 83 ? -14.190 3.941 20.051 1.00 94.38 83 ALA A O 1
ATOM 592 N N . SER A 1 84 ? -14.545 2.520 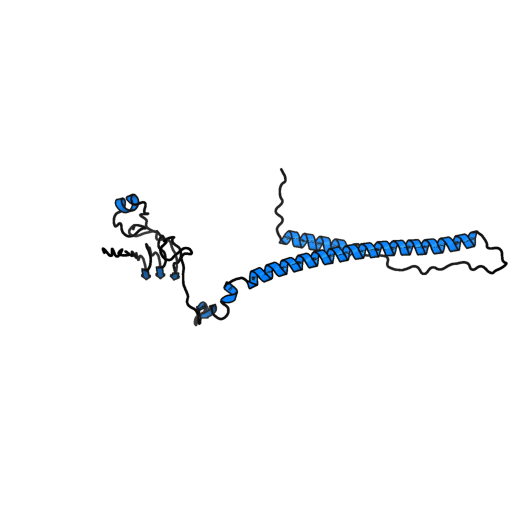21.751 1.00 95.94 84 SER A N 1
ATOM 593 C CA . SER A 1 84 ? -13.636 1.484 21.244 1.00 95.94 84 SER A CA 1
ATOM 594 C C . SER A 1 84 ? -14.169 0.827 19.966 1.00 95.94 84 SER A C 1
ATOM 596 O O . SER A 1 84 ? -13.398 0.574 19.039 1.00 95.94 84 SER A O 1
ATOM 598 N N . LEU A 1 85 ? -15.481 0.585 19.890 1.00 97.69 85 LEU A N 1
ATOM 599 C CA . LEU A 1 85 ? -16.146 0.050 18.701 1.00 97.69 85 LEU A CA 1
ATOM 600 C C . LEU A 1 85 ? -16.065 1.028 17.521 1.00 97.69 85 LEU A C 1
ATOM 602 O O . LEU A 1 85 ? -15.738 0.621 16.408 1.00 97.69 85 LEU A O 1
ATOM 606 N N . ASP A 1 86 ? -16.286 2.318 17.767 1.00 96.19 86 ASP A N 1
ATOM 607 C CA . ASP A 1 86 ? -16.193 3.357 16.739 1.00 96.19 86 ASP A CA 1
ATOM 608 C C . ASP A 1 86 ? -14.766 3.465 16.180 1.00 96.19 86 ASP A C 1
ATOM 610 O O . ASP A 1 86 ? -14.563 3.528 14.964 1.00 96.19 86 ASP A O 1
ATOM 614 N N . ALA A 1 87 ? -13.756 3.395 17.053 1.00 95.00 87 ALA A N 1
ATOM 615 C CA . ALA A 1 87 ? -12.352 3.381 16.647 1.00 95.00 87 ALA A CA 1
ATOM 616 C C . ALA A 1 87 ? -11.987 2.128 15.824 1.00 95.00 87 ALA A C 1
ATOM 618 O O . ALA A 1 87 ? -11.256 2.217 14.828 1.00 95.00 87 ALA A O 1
ATOM 619 N N . ALA A 1 88 ? -12.511 0.959 16.205 1.00 95.44 88 ALA A N 1
ATOM 620 C CA . ALA A 1 88 ? -12.325 -0.278 15.451 1.00 95.44 88 ALA A CA 1
ATOM 621 C C . ALA A 1 88 ? -12.976 -0.192 14.060 1.00 95.44 88 ALA A C 1
ATOM 623 O O . ALA A 1 88 ? -12.336 -0.532 13.065 1.00 95.44 88 ALA A O 1
ATOM 624 N N . ASN A 1 89 ? -14.197 0.340 13.968 1.00 97.88 89 ASN A N 1
ATOM 625 C CA . ASN A 1 89 ? -14.904 0.541 12.702 1.00 97.88 89 ASN A CA 1
ATOM 626 C C . ASN A 1 89 ? -14.158 1.502 11.765 1.00 97.88 89 ASN A C 1
ATOM 628 O O . ASN A 1 89 ? -14.028 1.220 10.574 1.00 97.88 89 ASN A O 1
ATOM 632 N N . ALA A 1 90 ? -13.602 2.595 12.295 1.00 97.19 90 ALA A N 1
ATOM 633 C CA . ALA A 1 90 ? -12.772 3.512 11.513 1.00 97.19 90 ALA A CA 1
ATOM 634 C C . ALA A 1 90 ? -11.508 2.822 10.963 1.00 97.19 90 ALA A C 1
ATOM 636 O O . ALA A 1 90 ? -11.126 3.016 9.804 1.00 97.19 90 ALA A O 1
ATOM 637 N N . THR A 1 91 ? -10.882 1.966 11.776 1.00 98.06 91 THR A N 1
ATOM 638 C CA . THR A 1 91 ? -9.722 1.167 11.357 1.00 98.06 91 THR A CA 1
ATOM 639 C C . THR A 1 91 ? -10.097 0.185 10.247 1.00 98.06 91 THR A C 1
ATOM 641 O O . THR A 1 91 ? -9.394 0.103 9.243 1.00 98.06 91 THR A O 1
ATOM 644 N N . ILE A 1 92 ? -11.225 -0.520 10.381 1.00 98.19 92 ILE A N 1
ATOM 645 C CA . ILE A 1 92 ? -11.727 -1.451 9.360 1.00 98.19 92 ILE A CA 1
ATOM 646 C C . ILE A 1 92 ? -11.990 -0.722 8.039 1.00 98.19 92 ILE A C 1
ATOM 648 O O . ILE A 1 92 ? -11.550 -1.197 6.995 1.00 98.19 92 ILE A O 1
ATOM 652 N N . ALA A 1 93 ? -12.632 0.448 8.075 1.00 97.94 93 ALA A N 1
ATOM 653 C CA . ALA A 1 93 ? -12.888 1.247 6.875 1.00 97.94 93 ALA A CA 1
ATOM 654 C C . ALA A 1 93 ? -11.588 1.661 6.156 1.00 97.94 93 ALA A C 1
ATOM 656 O O . ALA A 1 93 ? -11.507 1.654 4.924 1.00 97.94 93 ALA A O 1
ATOM 657 N N . THR A 1 94 ? -10.543 1.970 6.929 1.00 97.75 94 THR A N 1
ATOM 658 C CA . THR A 1 94 ? -9.218 2.304 6.386 1.00 97.75 94 THR A CA 1
ATOM 659 C C . THR A 1 94 ? -8.578 1.080 5.735 1.00 97.75 94 THR A C 1
ATOM 661 O O . THR A 1 94 ? -8.199 1.132 4.570 1.00 97.75 94 THR A O 1
ATOM 664 N N . LEU A 1 95 ? -8.557 -0.057 6.438 1.00 98.12 95 LEU A N 1
ATOM 665 C CA . LEU A 1 95 ? -8.009 -1.313 5.918 1.00 98.12 95 LEU A CA 1
ATOM 666 C C . LEU A 1 95 ? -8.728 -1.790 4.651 1.00 98.12 95 LEU A C 1
ATOM 668 O O . LEU A 1 95 ? -8.090 -2.327 3.752 1.00 98.12 95 LEU A O 1
ATOM 672 N N . GLN A 1 96 ? -10.040 -1.574 4.552 1.00 98.44 96 GLN A N 1
ATOM 673 C CA . GLN A 1 96 ? -10.804 -1.867 3.337 1.00 98.44 96 GLN A CA 1
ATOM 674 C C . GLN A 1 96 ? -10.361 -0.993 2.155 1.00 98.44 96 GLN A C 1
ATOM 676 O O . GLN A 1 96 ? -10.251 -1.483 1.032 1.00 98.44 96 GLN A O 1
ATOM 681 N N . THR A 1 97 ? -10.064 0.284 2.400 1.00 98.12 97 THR A N 1
ATOM 682 C CA . THR A 1 97 ? -9.561 1.209 1.371 1.00 98.12 97 THR A CA 1
ATOM 683 C C . THR A 1 97 ? -8.152 0.827 0.915 1.00 98.12 97 THR A C 1
ATOM 685 O O . THR A 1 97 ? -7.878 0.770 -0.288 1.00 98.12 97 THR A O 1
ATOM 688 N N . ASP A 1 98 ? -7.275 0.501 1.861 1.00 97.44 98 ASP A N 1
ATOM 689 C CA . ASP A 1 98 ? -5.910 0.061 1.571 1.00 97.44 98 ASP A CA 1
ATOM 690 C C . ASP A 1 98 ? -5.911 -1.261 0.793 1.00 97.44 98 ASP A C 1
ATOM 692 O O . ASP A 1 98 ? -5.203 -1.398 -0.205 1.00 97.44 98 ASP A O 1
ATOM 696 N N . LEU A 1 99 ? -6.764 -2.215 1.185 1.00 97.38 99 LEU A N 1
ATOM 697 C CA . LEU A 1 99 ? -6.916 -3.488 0.483 1.00 97.38 99 LEU A CA 1
ATOM 698 C C . LEU A 1 99 ? -7.391 -3.281 -0.958 1.00 97.38 99 LEU A C 1
ATOM 700 O O . LEU A 1 99 ? -6.815 -3.871 -1.869 1.00 97.38 99 LEU A O 1
ATOM 704 N N . ASN A 1 100 ? -8.376 -2.408 -1.181 1.00 96.88 100 ASN A N 1
ATOM 705 C CA . ASN A 1 100 ? -8.823 -2.059 -2.530 1.00 96.88 100 ASN A CA 1
ATOM 706 C C . ASN A 1 100 ? -7.703 -1.409 -3.355 1.00 96.88 100 ASN A C 1
ATOM 708 O O . ASN A 1 100 ? -7.586 -1.674 -4.550 1.00 96.88 100 ASN A O 1
ATOM 712 N N . THR A 1 101 ? -6.861 -0.580 -2.737 1.00 96.00 101 THR A N 1
ATOM 713 C CA . THR A 1 101 ? -5.706 0.033 -3.412 1.00 96.00 101 THR A CA 1
ATOM 714 C C . THR A 1 101 ? -4.691 -1.025 -3.842 1.00 96.00 101 THR A C 1
ATOM 716 O O . THR A 1 101 ? -4.200 -0.992 -4.968 1.00 96.00 101 THR A O 1
ATOM 719 N N . VAL A 1 102 ? -4.405 -1.992 -2.968 1.00 95.81 102 VAL A N 1
ATOM 720 C CA . VAL A 1 102 ? -3.497 -3.104 -3.268 1.00 95.81 102 VAL A CA 1
ATOM 721 C C . VAL A 1 102 ? -4.084 -4.010 -4.350 1.00 95.81 102 VAL A C 1
ATOM 723 O O . VAL A 1 102 ? -3.401 -4.292 -5.325 1.00 95.81 102 VAL A O 1
ATOM 726 N N . GLN A 1 103 ? -5.349 -4.418 -4.231 1.00 94.88 103 GLN A N 1
ATOM 727 C CA . GLN A 1 103 ? -6.010 -5.318 -5.186 1.00 94.88 103 GLN A CA 1
ATOM 728 C C . GLN A 1 103 ? -6.151 -4.718 -6.590 1.00 94.88 103 GLN A C 1
ATOM 730 O O . GLN A 1 103 ? -6.083 -5.454 -7.569 1.00 94.88 103 GLN A O 1
ATOM 735 N N . ASN A 1 104 ? -6.300 -3.396 -6.701 1.00 93.81 104 ASN A N 1
ATOM 736 C CA . ASN A 1 104 ? -6.354 -2.699 -7.989 1.00 93.81 104 ASN A CA 1
ATOM 737 C C . ASN A 1 104 ? -4.968 -2.302 -8.527 1.00 93.81 104 ASN A C 1
ATOM 739 O O . ASN A 1 104 ? -4.872 -1.619 -9.547 1.00 93.81 104 ASN A O 1
ATOM 743 N N . ASN A 1 105 ? -3.884 -2.707 -7.860 1.00 94.38 105 ASN A N 1
ATOM 744 C CA . ASN A 1 105 ? -2.537 -2.463 -8.345 1.00 94.38 105 ASN A CA 1
ATOM 745 C C . ASN A 1 105 ? -2.222 -3.400 -9.522 1.00 94.38 105 ASN A C 1
ATOM 747 O O . ASN A 1 105 ? -2.183 -4.621 -9.370 1.00 94.38 105 ASN A O 1
ATOM 751 N N . SER A 1 106 ? -1.937 -2.824 -10.690 1.00 92.75 106 SER A N 1
ATOM 752 C CA . SER A 1 106 ? -1.637 -3.577 -11.914 1.00 92.75 106 SER A CA 1
ATOM 753 C C . SER A 1 106 ? -0.409 -4.486 -11.807 1.00 92.75 106 SER A C 1
ATOM 755 O O . SER A 1 106 ? -0.312 -5.448 -12.562 1.00 92.75 106 SER A O 1
A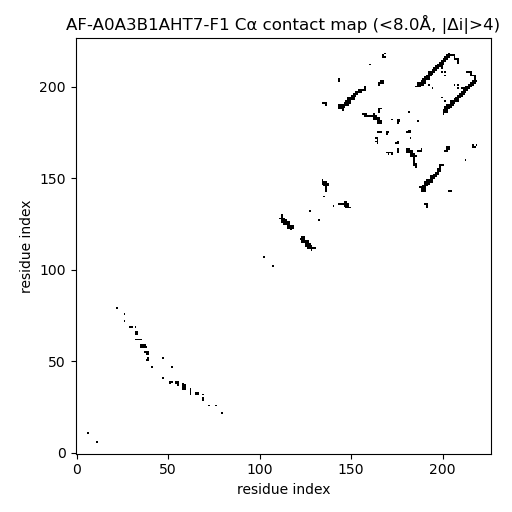TOM 757 N N . VAL A 1 107 ? 0.508 -4.243 -10.862 1.00 91.94 107 VAL A N 1
ATOM 758 C CA . VAL A 1 107 ? 1.675 -5.109 -10.628 1.00 91.94 107 VAL A CA 1
ATOM 759 C C . VAL A 1 107 ? 1.254 -6.489 -10.125 1.00 91.94 107 VAL A C 1
ATOM 761 O O . VAL A 1 107 ? 1.884 -7.474 -10.495 1.00 91.94 107 VAL A O 1
ATOM 764 N N . LEU A 1 108 ? 0.168 -6.597 -9.348 1.00 91.88 108 LEU A N 1
ATOM 765 C CA . LEU A 1 108 ? -0.338 -7.904 -8.907 1.00 91.88 108 LEU A CA 1
ATOM 766 C C . LEU A 1 108 ? -0.860 -8.746 -10.074 1.00 91.88 108 LEU A C 1
ATOM 768 O O . LEU A 1 108 ? -0.789 -9.969 -10.021 1.00 91.88 108 LEU A O 1
ATOM 772 N N . ALA A 1 109 ? -1.335 -8.106 -11.146 1.00 90.44 109 ALA A N 1
ATOM 773 C CA . ALA A 1 109 ? -1.770 -8.804 -12.351 1.00 90.44 109 ALA A CA 1
ATOM 774 C C . ALA A 1 109 ? -0.605 -9.422 -13.148 1.00 90.44 109 ALA A C 1
ATOM 776 O O . ALA A 1 109 ? -0.853 -10.179 -14.081 1.00 90.44 109 ALA A O 1
ATOM 777 N N . LEU A 1 110 ? 0.652 -9.113 -12.798 1.00 93.50 110 LEU A N 1
ATOM 778 C CA . LEU A 1 110 ? 1.839 -9.732 -13.394 1.00 93.50 110 LEU A CA 1
ATOM 779 C C . LEU A 1 110 ? 2.234 -11.052 -12.714 1.00 93.50 110 LEU A C 1
ATOM 781 O O . LEU A 1 110 ? 3.206 -11.673 -13.151 1.00 93.50 110 LEU A O 1
ATOM 785 N N . ASP A 1 111 ? 1.530 -11.475 -11.658 1.00 90.38 111 ASP A N 1
ATOM 786 C CA . ASP A 1 111 ? 1.813 -12.739 -10.975 1.00 90.38 111 ASP A CA 1
ATOM 787 C C . ASP A 1 111 ? 1.789 -13.923 -11.955 1.00 90.38 111 ASP A C 1
ATOM 789 O O . ASP A 1 111 ? 0.962 -14.007 -12.862 1.00 90.38 111 ASP A O 1
ATOM 793 N N . GLY A 1 112 ? 2.768 -14.815 -11.818 1.00 90.06 112 GLY A N 1
ATOM 794 C CA . GLY A 1 112 ? 3.013 -15.916 -12.752 1.00 90.06 112 GLY A CA 1
ATOM 795 C C . GLY A 1 112 ? 3.641 -15.524 -14.099 1.00 90.06 112 GLY A C 1
ATOM 796 O O . GLY A 1 112 ? 4.254 -16.382 -14.733 1.00 90.06 112 GLY A O 1
ATOM 797 N N . ASN A 1 113 ? 3.562 -14.261 -14.532 1.00 95.38 113 ASN A N 1
ATOM 798 C CA . ASN A 1 113 ? 4.162 -13.792 -15.785 1.00 95.38 113 ASN A CA 1
ATOM 799 C C . ASN A 1 113 ? 5.477 -13.026 -15.600 1.00 95.38 113 ASN A C 1
ATOM 801 O O . ASN A 1 113 ? 6.320 -13.070 -16.493 1.00 95.38 113 ASN A O 1
ATOM 805 N N . LEU A 1 114 ? 5.678 -12.350 -14.467 1.00 95.88 114 LEU A N 1
ATOM 806 C CA . LEU A 1 114 ? 6.944 -11.730 -14.074 1.00 95.88 114 LEU A CA 1
ATOM 807 C C . LEU A 1 114 ? 7.428 -12.360 -12.770 1.00 95.88 114 LEU A C 1
ATOM 809 O O . LEU A 1 114 ? 6.859 -12.122 -11.708 1.00 95.88 114 LEU A O 1
ATOM 813 N N . ILE A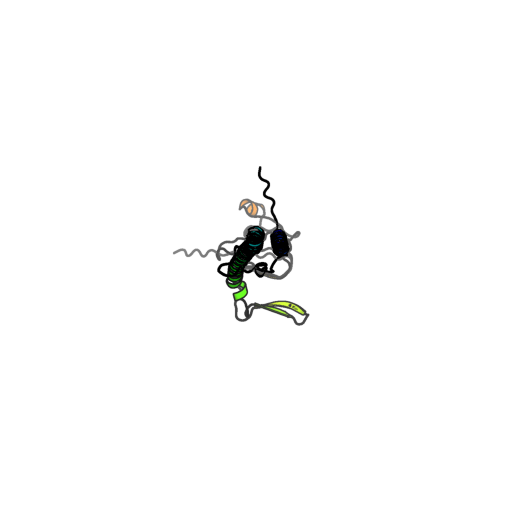 1 115 ? 8.505 -13.137 -12.845 1.00 93.19 115 ILE A N 1
ATOM 814 C CA . ILE A 1 115 ? 9.094 -13.797 -11.679 1.00 93.19 115 ILE A CA 1
ATOM 815 C C . ILE A 1 115 ? 10.500 -13.270 -11.405 1.00 93.19 115 ILE A C 1
ATOM 817 O O . ILE A 1 115 ? 11.271 -12.990 -12.322 1.00 93.19 115 ILE A O 1
ATOM 821 N N . SER A 1 116 ? 10.844 -13.153 -10.126 1.00 93.44 116 SER A N 1
ATOM 822 C CA . SER A 1 116 ? 12.213 -12.892 -9.686 1.00 93.44 116 SER A CA 1
ATOM 823 C C . SER A 1 116 ? 12.886 -14.228 -9.385 1.00 93.44 116 SER A C 1
ATOM 825 O O . SER A 1 116 ? 12.424 -14.971 -8.522 1.00 93.44 116 SER A O 1
ATOM 827 N N . THR A 1 117 ? 13.942 -14.558 -10.121 1.00 94.12 117 THR A N 1
ATOM 828 C CA . THR A 1 117 ? 14.678 -15.823 -9.999 1.00 94.12 117 THR A CA 1
ATOM 829 C C . THR A 1 117 ? 16.171 -15.566 -9.820 1.00 94.12 117 THR A C 1
ATOM 831 O O . THR A 1 117 ? 16.633 -14.448 -10.022 1.00 94.12 117 THR A O 1
ATOM 834 N N . LEU A 1 118 ? 16.939 -16.582 -9.434 1.00 96.19 118 LEU A N 1
ATOM 835 C CA . LEU A 1 118 ? 18.399 -16.525 -9.467 1.00 96.19 118 LEU A CA 1
ATOM 836 C C . LEU A 1 118 ? 18.899 -17.219 -10.734 1.00 96.19 118 LEU A C 1
ATOM 838 O O . LEU A 1 118 ? 18.391 -18.277 -11.107 1.00 96.19 118 LEU A O 1
ATOM 842 N N . ASP A 1 119 ? 19.885 -16.624 -11.397 1.00 89.50 119 ASP A N 1
ATOM 843 C CA . ASP A 1 119 ? 20.597 -17.291 -12.482 1.00 89.50 119 ASP A CA 1
ATOM 844 C C . ASP A 1 119 ? 21.542 -18.387 -11.945 1.00 89.50 119 ASP A C 1
ATOM 846 O O . ASP A 1 119 ? 21.640 -18.638 -10.740 1.00 89.50 119 ASP A O 1
ATOM 850 N N . VAL A 1 120 ? 22.279 -19.038 -12.849 1.00 90.69 120 VAL A N 1
ATOM 851 C CA . VAL A 1 120 ? 23.222 -20.117 -12.501 1.00 90.69 120 VAL A CA 1
ATOM 852 C C . VAL A 1 120 ? 24.364 -19.659 -11.585 1.00 90.69 120 VAL A C 1
ATOM 854 O O . VAL A 1 120 ? 25.001 -20.490 -10.941 1.00 90.69 120 VAL A O 1
ATOM 857 N N . ASN A 1 121 ? 24.627 -18.352 -11.534 1.00 91.12 121 ASN A N 1
ATOM 858 C CA . ASN A 1 121 ? 25.677 -17.728 -10.736 1.00 91.12 121 ASN A CA 1
ATOM 859 C C . ASN A 1 121 ? 25.130 -17.111 -9.434 1.00 91.12 121 ASN A C 1
ATOM 861 O O . ASN A 1 121 ? 25.901 -16.550 -8.657 1.00 91.12 121 ASN A O 1
ATOM 865 N N . GLY A 1 122 ? 23.820 -17.211 -9.179 1.00 93.56 122 GLY A N 1
ATOM 866 C CA . GLY A 1 122 ? 23.168 -16.648 -8.000 1.00 93.56 122 GLY A CA 1
ATOM 867 C C . GLY A 1 122 ? 22.773 -15.172 -8.125 1.00 93.56 122 GLY A C 1
ATOM 868 O O . GLY A 1 122 ? 22.510 -14.536 -7.105 1.00 93.56 122 GLY A O 1
ATOM 869 N N . PHE A 1 123 ? 22.723 -14.603 -9.332 1.00 89.25 123 PHE A N 1
ATOM 870 C CA . PHE A 1 123 ? 22.290 -13.222 -9.553 1.00 89.25 123 PHE A CA 1
ATOM 871 C C . PHE A 1 123 ? 20.778 -13.122 -9.757 1.00 89.25 123 PHE A C 1
ATOM 873 O O . PHE A 1 123 ? 20.182 -13.874 -10.531 1.00 89.25 123 PHE A O 1
ATOM 880 N N . LEU A 1 124 ? 20.157 -12.148 -9.087 1.00 94.38 124 LEU A N 1
ATOM 881 C CA . LEU A 1 124 ? 18.728 -11.877 -9.212 1.00 94.38 124 LEU A CA 1
ATOM 882 C C . LEU A 1 124 ? 18.378 -11.448 -10.642 1.00 94.38 124 LEU A C 1
ATOM 884 O O . LEU A 1 124 ? 18.955 -10.505 -11.178 1.00 94.38 124 LEU A O 1
ATOM 888 N N . THR A 1 125 ? 17.409 -12.129 -11.238 1.00 91.56 125 THR A N 1
ATOM 889 C CA . THR A 1 125 ? 16.980 -11.974 -12.625 1.00 91.56 125 THR A CA 1
ATOM 890 C C . THR A 1 125 ? 15.464 -11.854 -12.670 1.00 91.56 125 THR A C 1
ATOM 892 O O . THR A 1 125 ? 14.749 -12.712 -12.157 1.00 91.56 125 THR A O 1
ATOM 895 N N . ALA A 1 126 ? 14.969 -10.804 -13.320 1.00 94.75 126 ALA A N 1
ATOM 896 C CA . ALA A 1 126 ? 13.556 -10.676 -13.648 1.00 94.75 126 ALA A CA 1
ATOM 897 C C . ALA A 1 126 ? 13.267 -11.477 -14.927 1.00 94.75 126 ALA A C 1
ATOM 899 O O . ALA A 1 126 ? 13.793 -11.157 -15.994 1.00 94.75 126 ALA A O 1
ATOM 900 N N . GLN A 1 127 ? 12.463 -12.531 -14.823 1.00 94.06 127 GLN A N 1
ATOM 901 C CA . GLN A 1 127 ? 12.070 -13.374 -15.946 1.00 94.06 127 GLN A CA 1
ATOM 902 C C . GLN A 1 127 ? 10.612 -13.102 -16.315 1.00 94.06 127 GLN A C 1
ATOM 904 O O . GLN A 1 127 ? 9.712 -13.253 -15.490 1.00 94.06 127 GLN A O 1
ATOM 909 N N . PHE A 1 128 ? 10.398 -12.740 -17.578 1.00 95.69 128 PHE A N 1
ATOM 910 C CA . PHE A 1 128 ? 9.080 -12.580 -18.178 1.00 95.69 128 PHE A CA 1
ATOM 911 C C . PHE A 1 128 ? 8.710 -13.875 -18.913 1.00 95.69 128 PHE A C 1
ATOM 913 O O . PHE A 1 128 ? 9.479 -14.343 -19.753 1.00 95.69 128 PHE A O 1
ATOM 920 N N . THR A 1 129 ? 7.559 -14.470 -18.603 1.00 94.88 129 THR A N 1
ATOM 921 C CA . THR A 1 129 ? 7.086 -15.729 -19.198 1.00 94.88 129 THR A CA 1
ATOM 922 C C . THR A 1 129 ? 5.637 -15.610 -19.658 1.00 94.88 129 THR A C 1
ATOM 924 O O . THR A 1 129 ? 4.783 -15.093 -18.939 1.00 94.88 129 THR A O 1
ATOM 927 N N . GLY A 1 130 ? 5.350 -16.058 -20.883 1.00 93.56 130 GLY A N 1
ATOM 928 C CA . GLY A 1 130 ? 4.001 -16.016 -21.460 1.00 93.56 130 GLY A CA 1
ATOM 929 C C . GLY A 1 130 ? 3.446 -14.611 -21.744 1.00 93.56 130 GLY A C 1
ATOM 930 O O . GLY A 1 130 ? 2.255 -14.495 -22.019 1.00 93.56 130 GLY A O 1
ATOM 931 N N . ILE A 1 131 ? 4.277 -13.561 -21.691 1.00 96.00 131 ILE A N 1
ATOM 932 C CA . ILE A 1 131 ? 3.895 -12.162 -21.953 1.00 96.00 131 ILE A CA 1
ATOM 933 C C . ILE A 1 131 ? 4.921 -11.442 -22.833 1.00 96.00 131 ILE A C 1
ATOM 935 O O . ILE A 1 131 ? 6.103 -11.784 -22.836 1.00 96.00 131 ILE A O 1
ATOM 939 N N . ASN A 1 132 ? 4.467 -10.411 -23.550 1.00 92.38 132 ASN A N 1
ATOM 940 C CA . ASN A 1 132 ? 5.341 -9.483 -24.267 1.00 92.38 132 ASN A CA 1
ATOM 941 C C . ASN A 1 132 ? 5.796 -8.355 -23.335 1.00 92.38 132 ASN A C 1
ATOM 943 O O . ASN A 1 132 ? 5.014 -7.861 -22.525 1.00 92.38 132 ASN A O 1
ATOM 947 N N . VAL A 1 133 ? 7.036 -7.898 -23.507 1.00 92.06 133 VAL A N 1
ATOM 948 C CA . VAL A 1 133 ? 7.532 -6.672 -22.870 1.00 92.06 133 VAL A CA 1
ATOM 949 C C . VAL A 1 133 ? 7.488 -5.548 -23.898 1.00 92.06 133 VAL A C 1
ATOM 951 O O . VAL A 1 133 ? 8.149 -5.626 -24.931 1.00 92.06 133 VAL A O 1
ATOM 954 N N . GLN A 1 134 ? 6.715 -4.502 -23.613 1.00 89.19 134 GLN A N 1
ATOM 955 C CA . GLN A 1 134 ? 6.644 -3.295 -24.431 1.00 89.19 134 GLN A CA 1
ATOM 956 C C . GLN A 1 134 ? 7.053 -2.092 -23.589 1.00 89.19 134 GLN A C 1
ATOM 958 O O . GLN A 1 134 ? 6.527 -1.880 -22.497 1.00 89.19 134 GLN A O 1
ATOM 963 N N . VAL A 1 135 ? 7.975 -1.289 -24.115 1.00 88.12 135 VAL A N 1
ATOM 964 C CA . VAL A 1 135 ? 8.378 -0.029 -23.493 1.00 88.12 135 VAL A CA 1
ATOM 965 C C . VAL A 1 135 ? 7.726 1.106 -24.271 1.00 88.12 135 VAL A C 1
ATOM 967 O O . VAL A 1 135 ? 7.924 1.229 -25.476 1.00 88.12 135 VAL A O 1
ATOM 970 N N . VAL A 1 136 ? 6.920 1.911 -23.581 1.00 87.88 136 VAL A N 1
ATOM 971 C CA . VAL A 1 136 ? 6.220 3.067 -24.153 1.00 87.88 136 VAL A CA 1
ATOM 972 C C . VAL A 1 136 ? 6.706 4.348 -23.488 1.00 87.88 136 VAL A C 1
ATOM 974 O O . VAL A 1 136 ? 7.073 4.356 -22.313 1.00 87.88 136 VAL A O 1
ATOM 977 N N . ASN A 1 137 ? 6.705 5.446 -24.233 1.00 87.69 137 ASN A N 1
ATOM 978 C CA . ASN A 1 137 ? 7.133 6.764 -23.755 1.00 87.69 137 ASN A CA 1
ATOM 979 C C . ASN A 1 137 ? 6.084 7.502 -22.895 1.00 87.69 137 ASN A C 1
ATOM 981 O O . ASN A 1 137 ? 6.349 8.608 -22.424 1.00 87.69 137 ASN A O 1
ATOM 985 N N . GLY A 1 138 ? 4.899 6.911 -22.710 1.00 88.56 138 GLY A N 1
ATOM 986 C CA . GLY A 1 138 ? 3.803 7.474 -21.920 1.00 88.56 138 GLY A CA 1
ATOM 987 C C . GLY A 1 138 ? 2.942 8.521 -22.635 1.00 88.56 138 GLY A C 1
ATOM 988 O O . GLY A 1 138 ? 2.117 9.141 -21.970 1.00 88.56 138 GLY A O 1
ATOM 989 N N . VAL A 1 139 ? 3.114 8.731 -23.948 1.00 88.94 139 VAL A N 1
ATOM 990 C CA . VAL A 1 139 ? 2.303 9.675 -24.740 1.00 88.94 139 VAL A CA 1
ATOM 991 C C . VAL A 1 139 ? 1.730 8.983 -25.981 1.00 88.94 139 VAL A C 1
ATOM 993 O O . VAL A 1 139 ? 0.598 8.508 -25.952 1.00 88.94 139 VAL A O 1
ATOM 996 N N . ASP A 1 140 ? 2.511 8.880 -27.053 1.00 82.94 140 ASP A N 1
ATOM 997 C CA . ASP A 1 140 ? 2.160 8.212 -28.308 1.00 82.94 140 ASP A CA 1
ATOM 998 C C . ASP A 1 140 ? 3.441 7.744 -29.029 1.00 82.94 140 ASP A C 1
ATOM 1000 O O . ASP A 1 140 ? 4.549 8.071 -28.611 1.00 82.94 140 ASP A O 1
ATOM 1004 N N . GLN A 1 141 ? 3.324 6.981 -30.118 1.00 76.19 141 GLN A N 1
ATOM 1005 C CA . GLN A 1 141 ? 4.495 6.421 -30.821 1.00 76.19 141 GLN A CA 1
ATOM 1006 C C . GLN A 1 141 ? 5.326 7.451 -31.610 1.00 76.19 141 GLN A C 1
ATOM 1008 O O . GLN A 1 141 ? 6.396 7.119 -32.109 1.00 76.19 141 GLN A O 1
ATOM 1013 N N . THR A 1 142 ? 4.841 8.680 -31.751 1.00 78.19 142 THR A N 1
ATOM 1014 C CA . THR A 1 142 ? 5.421 9.723 -32.609 1.00 78.19 142 THR A CA 1
ATOM 1015 C C . THR A 1 142 ? 6.071 10.858 -31.821 1.00 78.19 142 THR A C 1
ATOM 1017 O O . THR A 1 142 ? 6.994 11.503 -32.313 1.00 78.19 142 THR A O 1
ATOM 1020 N N . THR A 1 143 ? 5.634 11.085 -30.583 1.00 84.25 143 THR A N 1
ATOM 1021 C CA . THR A 1 143 ? 6.103 12.169 -29.726 1.00 84.25 143 THR A CA 1
ATOM 1022 C C . THR A 1 143 ? 7.416 11.785 -29.051 1.00 84.25 143 THR A C 1
ATOM 1024 O O . THR A 1 143 ? 7.488 10.865 -28.239 1.00 84.25 143 THR A O 1
ATOM 1027 N N . ILE A 1 144 ? 8.484 12.520 -29.337 1.00 82.56 144 ILE A N 1
ATOM 1028 C CA . ILE A 1 144 ? 9.794 12.296 -28.721 1.00 82.56 144 ILE A CA 1
ATOM 1029 C C . ILE A 1 144 ? 9.862 13.068 -27.396 1.00 82.56 144 ILE A C 1
ATOM 1031 O O . ILE A 1 144 ? 9.720 14.287 -27.380 1.00 82.56 144 ILE A O 1
ATOM 1035 N N . ASN A 1 145 ? 10.078 12.368 -26.276 1.00 83.19 145 ASN A N 1
ATOM 1036 C CA . ASN A 1 145 ? 10.126 12.981 -24.938 1.00 83.19 145 ASN A CA 1
ATOM 1037 C C . ASN A 1 145 ? 11.255 12.442 -24.030 1.00 83.19 145 ASN A C 1
ATOM 1039 O O . ASN A 1 145 ? 11.239 12.680 -22.823 1.00 83.19 145 ASN A O 1
ATOM 1043 N N . GLY A 1 146 ? 12.210 11.679 -24.577 1.00 82.12 146 GLY A N 1
ATOM 1044 C CA . GLY A 1 146 ? 13.292 11.053 -23.804 1.00 82.12 146 GLY A CA 1
ATOM 1045 C C . GLY A 1 146 ? 12.907 9.793 -23.007 1.00 82.12 146 GLY A C 1
ATOM 1046 O O . GLY A 1 146 ? 13.781 9.154 -22.417 1.00 82.12 146 GLY A O 1
ATOM 1047 N N . LEU A 1 147 ? 11.627 9.406 -22.973 1.00 86.06 147 LEU A N 1
ATOM 1048 C CA . LEU A 1 147 ? 11.126 8.211 -22.282 1.00 86.06 147 LEU A CA 1
ATOM 1049 C C . LEU A 1 147 ? 10.826 7.080 -23.277 1.00 86.06 147 LEU A C 1
ATOM 1051 O O . LEU A 1 147 ? 10.894 7.256 -24.489 1.00 86.06 147 LEU A O 1
ATOM 1055 N N . GLY A 1 148 ? 10.503 5.888 -22.773 1.00 84.31 148 GLY A N 1
ATOM 1056 C CA . GLY A 1 148 ? 10.182 4.745 -23.633 1.00 84.31 148 GLY A CA 1
ATOM 1057 C C . GLY A 1 148 ? 11.401 3.956 -24.129 1.00 84.31 148 GLY A C 1
ATOM 1058 O O . GLY A 1 148 ? 11.305 3.243 -25.120 1.00 84.31 148 GLY A O 1
ATOM 1059 N N . ASN A 1 149 ? 12.559 4.103 -23.480 1.00 80.62 149 ASN A N 1
ATOM 1060 C CA . ASN A 1 149 ? 13.808 3.429 -23.849 1.00 80.62 149 ASN A CA 1
ATOM 1061 C C . ASN A 1 149 ? 14.066 2.198 -22.960 1.00 80.62 149 ASN A C 1
ATOM 1063 O O . ASN A 1 149 ? 13.828 2.252 -21.752 1.00 80.62 149 ASN A O 1
ATOM 1067 N N . MET A 1 150 ? 14.620 1.120 -23.530 1.00 85.81 150 MET A N 1
ATOM 1068 C CA . MET A 1 150 ? 15.167 -0.011 -22.768 1.00 85.81 150 MET A CA 1
ATOM 1069 C C . MET A 1 150 ? 16.686 0.151 -22.649 1.00 85.81 150 MET A C 1
ATOM 1071 O O . MET A 1 150 ? 17.401 0.114 -23.651 1.00 85.81 150 MET A O 1
ATOM 1075 N N . ILE A 1 151 ? 17.187 0.326 -21.424 1.00 76.06 151 ILE A N 1
ATOM 1076 C CA . ILE A 1 151 ? 18.620 0.505 -21.150 1.00 76.06 151 ILE A CA 1
ATOM 1077 C C . ILE A 1 151 ? 19.170 -0.761 -20.494 1.00 76.06 151 ILE A C 1
ATOM 1079 O O . ILE A 1 151 ? 18.695 -1.179 -19.440 1.00 76.06 151 ILE A O 1
ATOM 1083 N N . VAL A 1 152 ? 20.195 -1.347 -21.106 1.00 80.19 152 VAL A N 1
ATOM 1084 C CA . VAL A 1 152 ? 20.931 -2.519 -20.628 1.00 80.19 152 VAL A CA 1
ATOM 1085 C C . VAL A 1 152 ? 22.361 -2.088 -20.283 1.00 80.19 152 VAL A C 1
ATOM 1087 O O . VAL A 1 152 ? 23.132 -1.678 -21.145 1.00 80.19 152 VAL A O 1
ATOM 1090 N N . GLY A 1 153 ? 22.735 -2.168 -19.007 1.00 73.44 153 GLY A N 1
ATOM 1091 C CA . GLY A 1 153 ? 23.999 -1.619 -18.499 1.00 73.44 153 GLY A CA 1
ATOM 1092 C C . GLY A 1 153 ? 23.819 -0.256 -17.822 1.00 73.44 153 GLY A C 1
ATOM 1093 O O . GLY A 1 153 ? 22.742 0.055 -17.312 1.00 73.44 153 GLY A O 1
ATOM 1094 N N . TYR A 1 154 ? 24.880 0.553 -17.761 1.00 68.81 154 TYR A N 1
ATOM 1095 C CA . TYR A 1 154 ? 24.872 1.819 -17.022 1.00 68.81 154 TYR A CA 1
ATOM 1096 C C . TYR A 1 154 ? 24.407 2.991 -17.895 1.00 68.81 154 TYR A C 1
ATOM 1098 O O . TYR A 1 154 ? 24.955 3.251 -18.960 1.00 68.81 154 TYR A O 1
ATOM 1106 N N . ASN A 1 155 ? 23.451 3.784 -17.403 1.00 70.19 155 ASN A N 1
ATOM 1107 C CA . ASN A 1 155 ? 23.013 5.020 -18.062 1.00 70.19 155 ASN A CA 1
ATOM 1108 C C . ASN A 1 155 ? 23.957 6.210 -17.767 1.00 70.19 155 ASN A C 1
ATOM 1110 O O . ASN A 1 155 ? 23.489 7.327 -17.518 1.00 70.19 155 ASN A O 1
ATOM 1114 N N . ALA A 1 156 ? 25.275 5.989 -17.747 1.00 74.56 156 ALA A N 1
ATOM 1115 C CA . ALA A 1 156 ? 26.248 7.004 -17.351 1.00 74.56 156 ALA A CA 1
ATOM 1116 C C . ALA A 1 156 ? 26.245 8.211 -18.315 1.00 74.56 156 ALA A C 1
ATOM 1118 O O . ALA A 1 156 ? 25.921 8.065 -19.502 1.00 74.56 156 ALA A O 1
ATOM 1119 N N . PRO A 1 157 ? 26.553 9.425 -17.826 1.00 76.75 157 PRO A N 1
ATOM 1120 C CA . PRO A 1 157 ? 26.750 10.577 -18.692 1.00 76.75 157 PRO A CA 1
ATOM 1121 C C . PRO A 1 157 ? 28.056 10.432 -19.480 1.00 76.75 157 PRO A C 1
ATOM 1123 O O . PRO A 1 157 ? 29.092 10.058 -18.929 1.00 76.75 157 PRO A O 1
ATOM 1126 N N . ARG A 1 158 ? 28.028 10.791 -20.763 1.00 80.38 158 ARG A N 1
ATOM 1127 C CA . ARG A 1 158 ? 29.247 10.941 -21.565 1.00 80.38 158 ARG A CA 1
ATOM 1128 C C . ARG A 1 158 ? 29.913 12.288 -21.261 1.00 80.38 158 ARG A C 1
ATOM 1130 O O . ARG A 1 158 ? 29.275 13.333 -21.364 1.00 80.38 158 ARG A O 1
ATOM 1137 N N . ASN A 1 159 ? 31.192 12.267 -20.888 1.00 82.25 159 ASN A N 1
ATOM 1138 C CA . ASN A 1 159 ? 31.963 13.449 -20.473 1.00 82.25 159 ASN A CA 1
ATOM 1139 C C . ASN A 1 159 ? 33.186 13.753 -21.365 1.00 82.25 159 ASN A C 1
ATOM 1141 O O . ASN A 1 159 ? 33.945 14.670 -21.061 1.00 82.25 159 ASN A O 1
ATOM 1145 N N . SER A 1 160 ? 33.393 12.997 -22.445 1.00 80.00 160 SER A N 1
ATOM 1146 C CA . SER A 1 160 ? 34.501 13.169 -23.393 1.00 80.00 160 SER A CA 1
ATOM 1147 C C . SER A 1 160 ? 34.142 12.620 -24.787 1.00 80.00 160 SER A C 1
ATOM 1149 O O . SER A 1 160 ? 33.187 11.852 -24.936 1.00 80.00 160 SER A O 1
ATOM 1151 N N . GLY A 1 161 ? 34.898 13.015 -25.821 1.00 78.38 161 GLY A N 1
ATOM 1152 C CA . GLY A 1 161 ? 34.713 12.589 -27.220 1.00 78.38 161 GLY A CA 1
ATOM 1153 C C . GLY A 1 161 ? 34.256 13.724 -28.142 1.00 78.38 161 GLY A C 1
ATOM 1154 O O . GLY A 1 161 ? 34.501 14.882 -27.841 1.00 78.38 161 GLY A O 1
ATOM 1155 N N . SER A 1 162 ? 33.621 13.420 -29.275 1.00 80.25 162 SER A N 1
ATOM 1156 C CA . SER A 1 162 ? 33.051 14.450 -30.163 1.00 80.25 162 SER A CA 1
ATOM 1157 C C . SER A 1 162 ? 31.681 14.909 -29.663 1.00 80.25 162 SER A C 1
ATOM 1159 O O . SER A 1 162 ? 30.844 14.067 -29.316 1.00 80.25 162 SER A O 1
ATOM 1161 N N . LEU A 1 163 ? 31.450 16.226 -29.646 1.00 85.00 163 LEU A N 1
ATOM 1162 C CA . LEU A 1 163 ? 30.114 16.793 -29.456 1.00 85.00 163 LEU A CA 1
ATOM 1163 C C . LEU A 1 163 ? 29.238 16.451 -30.663 1.00 85.00 163 LEU A C 1
ATOM 1165 O O . LEU A 1 163 ? 29.724 16.412 -31.793 1.00 85.00 163 LEU A O 1
ATOM 1169 N N . VAL A 1 164 ? 27.964 16.193 -30.400 1.00 85.31 164 VAL A N 1
ATOM 1170 C CA . VAL A 1 164 ? 26.965 15.817 -31.403 1.00 85.31 164 VAL A CA 1
ATOM 1171 C C . VAL A 1 164 ? 25.654 16.559 -31.127 1.00 85.31 164 VAL A C 1
ATOM 1173 O O . VAL A 1 164 ? 25.443 17.060 -30.017 1.00 85.31 164 VAL A O 1
ATOM 1176 N N . CYS A 1 165 ? 24.810 16.686 -32.154 1.00 87.12 165 CYS A N 1
ATOM 1177 C CA . CYS A 1 165 ? 23.524 17.378 -32.068 1.00 87.12 165 CYS A CA 1
ATOM 1178 C C . CYS A 1 165 ? 22.401 16.476 -31.532 1.00 87.12 165 CYS A C 1
ATOM 1180 O O . CYS A 1 165 ? 22.289 15.328 -31.964 1.00 87.12 165 CYS A O 1
ATOM 1182 N N . SER A 1 166 ? 21.509 17.014 -30.690 1.00 85.44 166 SER A N 1
ATOM 1183 C CA . SER A 1 166 ? 20.378 16.282 -30.091 1.00 85.44 166 SER A CA 1
ATOM 1184 C C . SER A 1 166 ? 19.304 15.799 -31.049 1.00 85.44 166 SER A C 1
ATOM 1186 O O . SER A 1 166 ? 18.680 14.776 -30.770 1.00 85.44 166 SER A O 1
ATOM 1188 N N . ASP A 1 167 ? 19.092 16.499 -32.156 1.00 82.62 167 ASP A N 1
ATOM 1189 C CA . ASP A 1 167 ? 18.187 16.073 -33.225 1.00 82.62 167 ASP A CA 1
ATOM 1190 C C . ASP A 1 167 ? 18.8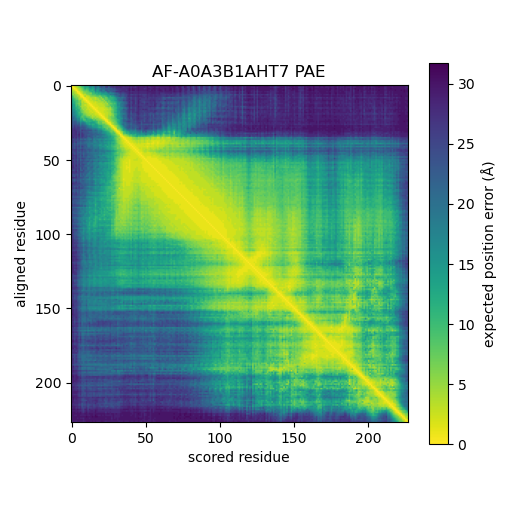40 15.015 -34.135 1.00 82.62 167 ASP A C 1
ATOM 1192 O O . ASP A 1 167 ? 18.188 14.104 -34.647 1.00 82.62 167 ASP A O 1
ATOM 1196 N N . GLY A 1 168 ? 20.167 15.070 -34.265 1.00 77.69 168 GLY A N 1
ATOM 1197 C CA . GLY A 1 168 ? 20.965 14.150 -35.070 1.00 77.69 168 GLY A CA 1
ATOM 1198 C C . GLY A 1 168 ? 21.040 14.478 -36.565 1.00 77.69 168 GLY A C 1
ATOM 1199 O O . GLY A 1 168 ? 21.896 13.907 -37.233 1.00 77.69 168 GLY A O 1
ATOM 1200 N N . GLN A 1 169 ? 20.240 15.405 -37.110 1.00 77.12 169 GLN A N 1
ATOM 1201 C CA . GLN A 1 169 ? 20.341 15.780 -38.532 1.00 77.12 169 GLN A CA 1
ATOM 1202 C C . GLN A 1 169 ? 21.449 16.806 -38.805 1.00 77.12 169 GLN A C 1
ATOM 1204 O O . GLN A 1 169 ? 22.002 16.846 -39.904 1.00 77.12 169 GLN A O 1
ATOM 1209 N N . TYR A 1 170 ? 21.804 17.623 -37.813 1.00 82.56 170 TYR A N 1
ATOM 1210 C CA . TYR A 1 170 ? 22.851 18.635 -37.951 1.00 82.56 170 TYR A CA 1
ATOM 1211 C C . TYR A 1 170 ? 24.234 18.068 -37.617 1.00 82.56 170 TYR A C 1
ATOM 1213 O O . TYR A 1 170 ? 24.463 17.553 -36.521 1.00 82.56 170 TYR A O 1
ATOM 1221 N N . THR A 1 171 ? 25.181 18.213 -38.547 1.00 83.94 171 THR A N 1
ATOM 1222 C CA . THR A 1 171 ? 26.589 17.813 -38.363 1.00 83.94 171 THR A CA 1
ATOM 1223 C C . THR A 1 171 ? 27.494 18.958 -37.912 1.00 83.94 171 THR A C 1
ATOM 1225 O O . THR A 1 171 ? 28.682 18.741 -37.681 1.00 83.94 171 THR A O 1
ATOM 1228 N N . ASP A 1 172 ? 26.960 20.174 -37.790 1.00 88.88 172 ASP A N 1
ATOM 1229 C CA . ASP A 1 172 ? 27.681 21.344 -37.305 1.00 88.88 172 ASP A CA 1
ATOM 1230 C C . ASP A 1 172 ? 26.949 22.025 -36.142 1.00 88.88 172 ASP A C 1
ATOM 1232 O O . ASP A 1 172 ? 25.719 22.029 -36.043 1.00 88.88 172 ASP A O 1
ATOM 1236 N N . GLN A 1 173 ? 27.743 22.610 -35.246 1.00 91.31 173 GLN A N 1
ATOM 1237 C CA . GLN A 1 173 ? 27.246 23.235 -34.028 1.00 91.31 173 GLN A CA 1
ATOM 1238 C C . GLN A 1 173 ? 26.320 24.420 -34.313 1.00 91.31 173 GLN A C 1
ATOM 1240 O O . GLN A 1 173 ? 25.319 24.591 -33.619 1.00 91.31 173 GLN A O 1
ATOM 1245 N N . THR A 1 174 ? 26.654 25.241 -35.308 1.00 92.25 174 THR A N 1
ATOM 1246 C CA . THR A 1 174 ? 25.936 26.484 -35.595 1.00 92.25 174 THR A CA 1
ATOM 1247 C C . THR A 1 174 ? 24.533 26.193 -36.113 1.00 92.25 174 THR A C 1
ATOM 1249 O O . THR A 1 174 ? 23.581 26.814 -35.650 1.00 92.25 174 THR A O 1
ATOM 1252 N N . ALA A 1 175 ? 24.383 25.224 -37.016 1.00 90.00 175 ALA A N 1
ATOM 1253 C CA . ALA A 1 175 ? 23.086 24.782 -37.508 1.00 90.00 175 ALA A CA 1
ATOM 1254 C C . ALA A 1 175 ? 22.286 24.055 -36.424 1.00 90.00 175 ALA A C 1
ATOM 1256 O O . ALA A 1 175 ? 21.098 24.323 -36.283 1.00 90.00 175 ALA A O 1
ATOM 1257 N N . CYS A 1 176 ? 22.936 23.214 -35.609 1.00 89.00 176 CYS A N 1
ATOM 1258 C CA . CYS A 1 176 ? 22.277 22.535 -34.493 1.00 89.00 176 CYS A CA 1
ATOM 1259 C C . CYS A 1 176 ? 21.677 23.538 -33.498 1.00 89.00 176 CYS A C 1
ATOM 1261 O O . CYS A 1 176 ? 20.473 23.559 -33.256 1.00 89.00 176 CYS A O 1
ATOM 1263 N N . GLN A 1 177 ? 22.507 24.437 -32.971 1.00 92.44 177 GLN A N 1
ATOM 1264 C CA . GLN A 1 177 ? 22.063 25.438 -32.002 1.00 92.44 177 GLN A CA 1
ATOM 1265 C C . GLN A 1 177 ? 21.124 26.469 -32.643 1.00 92.44 177 GLN A C 1
ATOM 1267 O O . GLN A 1 177 ? 20.182 26.925 -31.999 1.00 92.44 177 GLN A O 1
ATOM 1272 N N . GLY A 1 178 ? 21.334 26.803 -33.920 1.00 88.50 178 GLY A N 1
ATOM 1273 C CA . GLY A 1 178 ? 20.441 27.659 -34.704 1.00 88.50 178 GLY A CA 1
ATOM 1274 C C . GLY A 1 178 ? 19.056 27.049 -34.938 1.00 88.50 178 GLY A C 1
ATOM 1275 O O . GLY A 1 178 ? 18.082 27.790 -35.028 1.00 88.50 178 GLY A O 1
ATOM 1276 N N . GLY A 1 179 ? 18.955 25.717 -34.973 1.00 86.25 179 GLY A N 1
ATOM 1277 C CA . GLY A 1 179 ? 17.698 24.965 -34.995 1.00 86.25 179 GLY A CA 1
ATOM 1278 C C . GLY A 1 179 ? 17.016 24.835 -33.628 1.00 86.25 179 GLY A C 1
ATOM 1279 O O . GLY A 1 179 ? 15.941 24.254 -33.549 1.00 86.25 179 GLY A O 1
ATOM 1280 N N . GLY A 1 180 ? 17.609 25.379 -32.557 1.00 87.81 180 GLY A N 1
ATOM 1281 C CA . GLY A 1 180 ? 17.107 25.247 -31.184 1.00 87.81 180 GLY A CA 1
ATOM 1282 C C . GLY A 1 180 ? 17.526 23.948 -30.489 1.00 87.81 180 GLY A C 1
ATOM 1283 O O . GLY A 1 180 ? 17.085 23.678 -29.372 1.00 87.81 180 GLY A O 1
ATOM 1284 N N . GLU A 1 181 ? 18.395 23.164 -31.122 1.00 90.50 181 GLU A N 1
ATOM 1285 C CA . GLU A 1 181 ? 18.847 21.868 -30.634 1.00 90.50 181 GLU A CA 1
ATOM 1286 C C . GLU A 1 181 ? 20.094 21.985 -29.744 1.00 90.50 181 GLU A C 1
ATOM 1288 O O . GLU A 1 181 ? 20.823 22.981 -29.721 1.00 90.50 181 GLU A O 1
ATOM 1293 N N . THR A 1 182 ? 20.360 20.933 -28.974 1.00 88.88 182 THR A N 1
ATOM 1294 C CA . THR A 1 182 ? 21.489 20.851 -28.049 1.00 88.88 182 THR A CA 1
ATOM 1295 C C . THR A 1 182 ? 22.711 20.245 -28.732 1.00 88.88 182 THR A C 1
ATOM 1297 O O . THR A 1 182 ? 22.689 19.094 -29.159 1.00 88.88 182 THR A O 1
ATOM 1300 N N . TRP A 1 183 ? 23.821 20.985 -28.751 1.00 88.69 183 TRP A N 1
ATOM 1301 C CA . TRP A 1 183 ? 25.135 20.483 -29.162 1.00 88.69 183 TRP A CA 1
ATOM 1302 C C . TRP A 1 183 ? 25.979 20.151 -27.925 1.00 88.69 183 TRP A C 1
ATOM 1304 O O . TRP A 1 183 ? 26.481 21.055 -27.254 1.00 88.69 183 TRP A O 1
ATOM 1314 N N . ALA A 1 184 ? 26.099 18.868 -27.570 1.00 86.00 184 ALA A N 1
ATOM 1315 C CA . ALA A 1 184 ? 26.714 18.451 -26.304 1.00 86.00 184 ALA A CA 1
ATOM 1316 C C . ALA A 1 184 ? 27.401 17.078 -26.380 1.00 86.00 184 ALA A C 1
ATOM 1318 O O . ALA A 1 184 ? 27.160 16.285 -27.287 1.00 86.00 184 ALA A O 1
ATOM 1319 N N . PHE A 1 185 ? 28.238 16.768 -25.379 1.00 80.81 185 PHE A N 1
ATOM 1320 C CA . PHE A 1 185 ? 28.788 15.416 -25.200 1.00 80.81 185 PHE A CA 1
ATOM 1321 C C . PHE A 1 185 ? 27.711 14.389 -24.843 1.00 80.81 185 PHE A C 1
ATOM 1323 O O . PHE A 1 185 ? 27.856 13.226 -25.205 1.00 80.81 185 PHE A O 1
ATOM 1330 N N . ASN A 1 186 ? 26.657 14.810 -24.142 1.00 81.25 186 ASN A N 1
ATOM 1331 C CA . ASN A 1 186 ? 25.608 13.948 -23.613 1.00 81.25 186 ASN A CA 1
ATOM 1332 C C . ASN A 1 186 ? 24.237 14.594 -23.829 1.00 81.25 186 ASN A C 1
ATOM 1334 O O . ASN A 1 186 ? 23.926 15.604 -23.197 1.00 81.25 186 ASN A O 1
ATOM 1338 N N . HIS A 1 187 ? 23.417 13.975 -24.672 1.00 79.00 187 HIS A N 1
ATOM 1339 C CA . HIS A 1 187 ? 22.001 14.294 -24.836 1.00 79.00 187 HIS A CA 1
ATOM 1340 C C . HIS A 1 187 ? 21.210 12.978 -24.948 1.00 79.00 187 HIS A C 1
ATOM 1342 O O . HIS A 1 187 ? 21.588 12.080 -25.698 1.00 79.00 187 HIS A O 1
ATOM 1348 N N . LYS A 1 188 ? 20.139 12.831 -24.152 1.00 79.75 188 LYS A N 1
ATOM 1349 C CA . LYS A 1 188 ? 19.288 11.621 -24.076 1.00 79.75 188 LYS A CA 1
ATOM 1350 C C . LYS A 1 188 ? 17.852 11.966 -24.460 1.00 79.75 188 LYS A C 1
ATOM 1352 O O . LYS A 1 188 ? 16.923 11.805 -23.678 1.00 79.75 188 LYS A O 1
ATOM 1357 N N . THR A 1 189 ? 17.713 12.566 -25.633 1.00 76.25 189 THR A N 1
ATOM 1358 C CA . THR A 1 189 ? 16.473 13.194 -26.101 1.00 76.25 189 THR A CA 1
ATOM 1359 C C . THR A 1 189 ? 15.573 12.228 -26.872 1.00 76.25 189 THR A C 1
ATOM 1361 O O . THR A 1 189 ? 14.376 12.473 -26.947 1.00 76.25 189 THR A O 1
ATOM 1364 N N . GLY A 1 190 ? 16.103 11.117 -27.401 1.00 75.00 190 GLY A N 1
ATOM 1365 C CA . GLY A 1 190 ? 15.338 10.127 -28.175 1.00 75.00 190 GLY A CA 1
ATOM 1366 C C . GLY A 1 190 ? 14.430 9.197 -27.352 1.00 75.00 190 GLY A C 1
ATOM 1367 O O . GLY A 1 190 ? 14.557 9.082 -26.133 1.00 75.00 190 GLY A O 1
ATOM 1368 N N . SER A 1 191 ? 13.532 8.483 -28.037 1.00 76.88 191 SER A N 1
ATOM 1369 C CA . SER A 1 191 ? 12.621 7.475 -27.454 1.00 76.88 191 SER A CA 1
ATOM 1370 C C . SER A 1 191 ? 12.690 6.149 -28.221 1.00 76.88 191 SER A C 1
ATOM 1372 O O . SER A 1 191 ? 13.172 6.123 -29.348 1.00 76.88 191 SER A O 1
ATOM 1374 N N . HIS A 1 192 ? 12.211 5.043 -27.644 1.00 71.75 192 HIS A N 1
ATOM 1375 C CA . HIS A 1 192 ? 12.147 3.731 -28.312 1.00 71.75 192 HIS A CA 1
ATOM 1376 C C . HIS A 1 192 ? 13.502 3.184 -28.807 1.00 71.75 192 HIS A C 1
ATOM 1378 O O . HIS A 1 192 ? 13.588 2.597 -29.886 1.00 71.75 192 HIS A O 1
ATOM 1384 N N . ASN A 1 193 ? 14.568 3.377 -28.028 1.00 65.69 193 ASN A N 1
ATOM 1385 C CA . ASN A 1 193 ? 15.889 2.812 -28.309 1.00 65.69 193 ASN A CA 1
ATOM 1386 C C . ASN A 1 193 ? 16.172 1.582 -27.436 1.00 65.69 193 ASN A C 1
ATOM 1388 O O . ASN A 1 193 ? 15.797 1.548 -26.258 1.00 65.69 193 ASN A O 1
ATOM 1392 N N . LEU A 1 194 ? 16.894 0.606 -27.996 1.00 71.25 194 LEU A N 1
ATOM 1393 C CA . LEU A 1 194 ? 17.571 -0.445 -27.233 1.00 71.25 194 LEU A CA 1
ATOM 1394 C C . LEU A 1 194 ? 19.043 -0.057 -27.082 1.00 71.25 194 LEU A C 1
ATOM 1396 O O . LEU A 1 194 ? 19.782 -0.018 -28.066 1.00 71.25 194 LEU A O 1
ATOM 1400 N N . VAL A 1 195 ? 19.466 0.237 -25.855 1.00 64.94 195 VAL A N 1
ATOM 1401 C CA . VAL A 1 195 ? 20.831 0.694 -25.561 1.00 64.94 195 VAL A CA 1
ATOM 1402 C C . VAL A 1 195 ? 21.542 -0.362 -24.733 1.00 64.94 195 VAL A C 1
ATOM 1404 O O . VAL A 1 195 ? 21.078 -0.673 -23.641 1.00 64.94 195 VAL A O 1
ATOM 1407 N N . ALA A 1 196 ? 22.677 -0.875 -25.210 1.00 67.94 196 ALA A N 1
ATOM 1408 C CA . ALA A 1 196 ? 23.560 -1.725 -24.418 1.00 67.94 196 ALA A CA 1
ATOM 1409 C C . ALA A 1 196 ? 25.025 -1.256 -24.465 1.00 67.94 196 ALA A C 1
ATOM 1411 O O . ALA A 1 196 ? 25.591 -1.054 -25.537 1.00 67.94 196 ALA A O 1
ATOM 1412 N N . GLY A 1 197 ? 25.655 -1.112 -23.296 1.00 64.62 197 GLY A N 1
ATOM 1413 C CA . GLY A 1 197 ? 27.041 -0.631 -23.151 1.00 64.62 197 GLY A CA 1
ATOM 1414 C C . GLY A 1 197 ? 27.150 0.722 -22.435 1.00 64.62 197 GLY A C 1
ATOM 1415 O O . GLY A 1 197 ? 26.156 1.225 -21.914 1.00 64.62 197 GLY A O 1
ATOM 1416 N N . ASP A 1 198 ? 28.354 1.302 -22.378 1.00 62.06 198 ASP A N 1
ATOM 1417 C CA . ASP A 1 198 ? 28.647 2.533 -21.620 1.00 62.06 198 ASP A CA 1
ATOM 1418 C C . ASP A 1 198 ? 28.791 3.772 -22.533 1.00 62.06 198 ASP A C 1
ATOM 1420 O O . ASP A 1 198 ? 29.280 3.684 -23.660 1.00 62.06 198 ASP A O 1
ATOM 1424 N N . ARG A 1 199 ? 28.396 4.950 -22.022 1.00 67.00 199 ARG A N 1
ATOM 1425 C CA . ARG A 1 199 ? 28.598 6.283 -22.647 1.00 67.00 199 ARG A CA 1
ATOM 1426 C C . ARG A 1 199 ? 28.032 6.455 -24.067 1.00 67.00 199 ARG A C 1
ATOM 1428 O O . ARG A 1 199 ? 28.679 7.054 -24.927 1.00 67.00 199 ARG A O 1
ATOM 1435 N N . ASN A 1 200 ? 26.815 5.982 -24.307 1.00 67.19 200 ASN A N 1
ATOM 1436 C CA . ASN A 1 200 ? 26.154 6.082 -25.612 1.00 67.19 200 ASN A CA 1
ATOM 1437 C C . ASN A 1 200 ? 25.233 7.316 -25.723 1.00 67.19 200 ASN A C 1
ATOM 1439 O O . ASN A 1 200 ? 24.588 7.700 -24.744 1.00 67.19 200 ASN A O 1
ATOM 1443 N N . ASN A 1 201 ? 25.141 7.896 -26.926 1.00 69.31 201 ASN A N 1
ATOM 1444 C CA . ASN A 1 201 ? 24.179 8.946 -27.290 1.00 69.31 201 ASN A CA 1
ATOM 1445 C C . ASN A 1 201 ? 23.156 8.409 -28.303 1.00 69.31 201 ASN A C 1
ATOM 1447 O O . ASN A 1 201 ? 23.501 7.625 -29.191 1.00 69.31 201 ASN A O 1
ATOM 1451 N N . TYR A 1 202 ? 21.910 8.867 -28.198 1.00 72.06 202 TYR A N 1
ATOM 1452 C CA . TYR A 1 202 ? 20.830 8.509 -29.117 1.00 72.06 202 TYR A CA 1
ATOM 1453 C C . TYR A 1 202 ? 19.903 9.703 -29.362 1.00 72.06 202 TYR A C 1
ATOM 1455 O O . TYR A 1 202 ? 19.570 10.449 -28.436 1.00 72.06 202 TYR A O 1
ATOM 1463 N N . SER A 1 203 ? 19.482 9.865 -30.614 1.00 69.12 203 SER A N 1
ATOM 1464 C CA . SER A 1 203 ? 18.442 10.806 -31.037 1.00 69.12 203 SER A CA 1
ATOM 1465 C C . SER A 1 203 ? 17.319 10.071 -31.774 1.00 69.12 203 SER A C 1
ATOM 1467 O O . SER A 1 203 ? 17.503 8.941 -32.230 1.00 69.12 203 SER A O 1
ATOM 1469 N N . GLN A 1 204 ? 16.154 10.719 -31.893 1.00 73.44 204 GLN A N 1
ATOM 1470 C CA . GLN A 1 204 ? 15.009 10.227 -32.673 1.00 73.44 204 GLN A CA 1
ATOM 1471 C C . GLN A 1 204 ? 14.430 8.900 -32.122 1.00 73.44 204 GLN A C 1
ATOM 1473 O O . GLN A 1 204 ? 14.442 8.700 -30.900 1.00 73.44 204 GLN A O 1
ATOM 1478 N N . THR A 1 205 ? 13.847 8.034 -32.968 1.00 66.69 205 THR A N 1
ATOM 1479 C CA . THR A 1 205 ? 13.207 6.764 -32.554 1.00 66.69 205 THR A CA 1
ATOM 1480 C C . THR A 1 205 ? 13.674 5.554 -33.372 1.00 66.69 205 THR A C 1
ATOM 1482 O O . THR A 1 205 ? 14.045 5.706 -34.534 1.00 66.69 205 THR A O 1
ATOM 1485 N N . GLY A 1 206 ? 13.658 4.349 -32.779 1.00 63.34 206 GLY A N 1
ATOM 1486 C CA . GLY A 1 206 ? 13.838 3.080 -33.506 1.00 63.34 206 GLY A CA 1
ATOM 1487 C C . GLY A 1 206 ? 15.280 2.585 -33.707 1.00 63.34 206 GLY A C 1
ATOM 1488 O O . GLY A 1 206 ? 15.534 1.847 -34.658 1.00 63.34 206 GLY A O 1
ATOM 1489 N N . GLY A 1 207 ? 16.232 2.968 -32.848 1.00 63.41 207 GLY A N 1
ATOM 1490 C CA . GLY A 1 207 ? 17.644 2.572 -32.952 1.00 63.41 207 GLY A CA 1
ATOM 1491 C C . GLY A 1 207 ? 18.068 1.426 -32.022 1.00 63.41 207 GLY A C 1
ATOM 1492 O O . GLY A 1 207 ? 17.545 1.259 -30.917 1.00 63.41 207 GLY A O 1
ATOM 1493 N N . VAL A 1 208 ? 19.082 0.666 -32.450 1.00 62.12 208 VAL A N 1
ATOM 1494 C CA . VAL A 1 208 ? 19.793 -0.322 -31.625 1.00 62.12 208 VAL A CA 1
ATOM 1495 C C . VAL A 1 208 ? 21.246 0.130 -31.467 1.00 62.12 208 VAL A C 1
ATOM 1497 O O . VAL A 1 208 ? 21.960 0.268 -32.459 1.00 62.12 208 VAL A O 1
ATOM 1500 N N . VAL A 1 209 ? 21.684 0.373 -30.229 1.00 61.16 209 VAL A N 1
ATOM 1501 C CA . VAL A 1 209 ? 23.023 0.900 -29.919 1.00 61.16 209 VAL A CA 1
ATOM 1502 C C . VAL A 1 209 ? 23.771 -0.078 -29.027 1.00 61.16 209 VAL A C 1
ATOM 1504 O O . VAL A 1 209 ? 23.367 -0.293 -27.886 1.00 61.16 209 VAL A O 1
ATOM 1507 N N . PHE A 1 210 ? 24.873 -0.642 -29.527 1.00 63.47 210 PHE A N 1
ATOM 1508 C CA . PHE A 1 210 ? 25.710 -1.591 -28.790 1.00 63.47 210 PHE A CA 1
ATOM 1509 C C . PHE A 1 210 ? 27.175 -1.136 -28.734 1.00 63.47 210 PHE A C 1
ATOM 1511 O O . PHE A 1 210 ? 27.758 -0.840 -29.773 1.00 63.47 210 PHE A O 1
ATOM 1518 N N . GLY A 1 211 ? 27.791 -1.152 -27.544 1.00 60.03 211 GLY A N 1
ATOM 1519 C CA . GLY A 1 211 ? 29.237 -0.939 -27.337 1.00 60.03 211 GLY A CA 1
ATOM 1520 C C . GLY A 1 211 ? 29.592 0.333 -26.550 1.00 60.03 211 GLY A C 1
ATOM 1521 O O . GLY A 1 211 ? 28.759 0.861 -25.815 1.00 60.03 211 GLY A O 1
ATOM 1522 N N . GLU A 1 212 ? 30.828 0.824 -26.704 1.00 59.75 212 GLU A N 1
ATOM 1523 C CA . GLU A 1 212 ? 31.341 2.049 -26.063 1.00 59.75 212 GLU A CA 1
ATOM 1524 C C . GLU A 1 212 ? 31.434 3.219 -27.066 1.00 59.75 212 GLU A C 1
ATOM 1526 O O . GLU A 1 212 ? 31.882 3.029 -28.195 1.00 59.75 212 GLU A O 1
ATOM 1531 N N . LEU A 1 213 ? 31.054 4.434 -26.637 1.00 65.88 213 LEU A N 1
ATOM 1532 C CA . LEU A 1 213 ? 31.137 5.687 -27.418 1.00 65.88 213 LEU A CA 1
ATOM 1533 C C . LEU A 1 213 ? 30.316 5.699 -28.720 1.00 65.88 213 LEU A C 1
ATOM 1535 O O . LEU A 1 213 ? 30.650 6.417 -29.667 1.00 65.88 213 LEU A O 1
ATOM 1539 N N . ASN A 1 214 ? 29.208 4.964 -28.770 1.00 59.22 214 ASN A N 1
ATOM 1540 C CA . ASN A 1 214 ? 28.378 4.934 -29.965 1.00 59.22 214 ASN A CA 1
ATOM 1541 C C . ASN A 1 214 ? 27.411 6.115 -30.007 1.00 59.22 214 ASN A C 1
ATOM 1543 O O . ASN A 1 214 ? 26.882 6.574 -28.990 1.00 59.22 214 ASN A O 1
ATOM 1547 N N . THR A 1 215 ? 27.164 6.588 -31.224 1.00 62.75 215 THR A N 1
ATOM 1548 C CA . THR A 1 215 ? 26.117 7.563 -31.525 1.00 62.75 215 THR A CA 1
ATOM 1549 C C . THR A 1 215 ? 25.193 6.939 -32.558 1.00 62.75 215 THR A C 1
ATOM 1551 O O . THR A 1 215 ? 25.642 6.605 -33.652 1.00 62.75 215 THR A O 1
ATOM 1554 N N . SER A 1 216 ? 23.919 6.767 -32.205 1.00 63.69 216 SER A N 1
ATOM 1555 C CA . SER A 1 216 ? 22.884 6.361 -33.157 1.00 63.69 216 SER A CA 1
ATOM 1556 C C . SER A 1 216 ? 22.035 7.558 -33.539 1.00 63.69 216 SER A C 1
ATOM 1558 O O . SER A 1 216 ? 21.491 8.241 -32.670 1.00 63.69 216 SER A O 1
ATOM 1560 N N . ILE A 1 217 ? 21.929 7.774 -34.846 1.00 62.62 217 ILE A N 1
ATOM 1561 C CA . ILE A 1 217 ? 21.130 8.822 -35.471 1.00 62.62 217 ILE A CA 1
ATOM 1562 C C . ILE A 1 217 ? 20.131 8.117 -36.384 1.00 62.62 217 ILE A C 1
ATOM 1564 O O . ILE A 1 217 ? 20.533 7.412 -37.310 1.00 62.62 217 ILE A O 1
ATOM 1568 N N . GLY A 1 218 ? 18.838 8.287 -36.116 1.00 59.09 218 GLY A N 1
ATOM 1569 C CA . GLY A 1 218 ? 17.771 7.798 -36.987 1.00 59.09 218 GLY A CA 1
ATOM 1570 C C . GLY A 1 218 ? 17.193 8.934 -37.824 1.00 59.09 218 GLY A C 1
ATOM 1571 O O . GLY A 1 218 ? 16.676 9.886 -37.263 1.00 59.09 218 GLY A O 1
ATOM 1572 N N . ILE A 1 219 ? 17.233 8.842 -39.154 1.00 58.69 219 ILE A N 1
ATOM 1573 C CA . ILE A 1 219 ? 16.467 9.737 -40.038 1.00 58.69 219 ILE A CA 1
ATOM 1574 C C . ILE A 1 219 ? 15.223 8.965 -40.477 1.00 58.69 219 ILE A C 1
ATOM 1576 O O . ILE A 1 219 ? 15.356 7.952 -41.160 1.00 58.69 219 ILE A O 1
ATOM 1580 N N . MET A 1 220 ? 14.019 9.419 -40.112 1.00 52.06 220 MET A N 1
ATOM 1581 C CA . MET A 1 220 ? 12.804 8.923 -40.767 1.00 52.06 220 MET A CA 1
ATOM 1582 C C . MET A 1 220 ? 12.617 9.670 -42.094 1.00 52.06 220 MET A C 1
ATOM 1584 O O . MET A 1 220 ? 12.361 10.875 -42.065 1.00 52.06 220 MET A O 1
ATOM 1588 N N . PRO A 1 221 ? 12.711 9.009 -43.264 1.00 52.62 221 PRO A N 1
ATOM 1589 C CA . PRO A 1 221 ? 12.288 9.639 -44.502 1.00 52.62 221 PRO A CA 1
ATOM 1590 C C . PRO A 1 221 ? 10.766 9.807 -44.470 1.00 52.62 221 PRO A C 1
ATOM 1592 O O . PRO A 1 221 ? 10.009 8.836 -44.431 1.00 52.62 221 PRO A O 1
ATOM 1595 N N . MET A 1 222 ? 10.310 11.056 -44.497 1.00 44.81 222 MET A N 1
ATOM 1596 C CA . MET A 1 222 ? 8.907 11.377 -44.724 1.00 44.81 222 MET A CA 1
ATOM 1597 C C . MET A 1 222 ? 8.554 10.981 -46.162 1.00 44.81 222 MET A C 1
ATOM 1599 O O . MET A 1 222 ? 9.030 11.592 -47.119 1.00 44.81 222 MET A O 1
ATOM 1603 N N . SER A 1 223 ? 7.748 9.928 -46.324 1.00 42.62 223 SER A N 1
ATOM 1604 C CA . SER A 1 223 ? 7.185 9.558 -47.624 1.00 42.62 223 SER A CA 1
ATOM 1605 C C . SER A 1 223 ? 6.218 10.654 -48.065 1.00 42.62 223 SER A C 1
ATOM 1607 O O . SER A 1 223 ? 5.084 10.730 -47.592 1.00 42.62 223 SER A O 1
ATOM 1609 N N . VAL A 1 224 ? 6.672 11.533 -48.957 1.00 45.34 224 VAL A N 1
ATOM 1610 C CA . VAL A 1 224 ? 5.774 12.403 -49.715 1.00 45.34 224 VAL A CA 1
ATOM 1611 C C . VAL A 1 224 ? 5.130 11.530 -50.786 1.00 45.34 224 VAL A C 1
ATOM 1613 O O . VAL A 1 224 ? 5.698 11.316 -51.855 1.00 45.34 224 VAL A O 1
ATOM 1616 N N . VAL A 1 225 ? 3.938 11.008 -50.498 1.00 45.59 225 VAL A N 1
ATOM 1617 C CA . VAL A 1 225 ? 3.038 10.534 -51.553 1.00 45.59 225 VAL A CA 1
ATOM 1618 C C . VAL A 1 225 ? 2.508 11.787 -52.245 1.00 45.59 225 VAL A C 1
ATOM 1620 O O . VAL A 1 225 ? 1.535 12.390 -51.801 1.00 45.59 225 VAL A O 1
ATOM 1623 N N . ALA A 1 226 ? 3.201 12.225 -53.295 1.00 42.59 226 ALA A N 1
ATOM 1624 C CA . ALA A 1 226 ? 2.623 13.148 -54.257 1.00 42.59 226 ALA A CA 1
ATOM 1625 C C . ALA A 1 226 ? 1.568 12.364 -55.049 1.00 42.59 226 ALA A C 1
ATOM 1627 O O . ALA A 1 226 ? 1.905 11.436 -55.784 1.00 42.59 226 ALA A O 1
ATOM 1628 N N . SER A 1 227 ? 0.300 12.686 -54.794 1.00 54.22 227 SER A N 1
ATOM 1629 C CA . SER A 1 227 ? -0.868 12.250 -55.568 1.00 54.22 227 SER A CA 1
ATOM 1630 C C . SER A 1 227 ? -0.823 12.746 -57.006 1.00 54.22 227 SER A C 1
ATOM 1632 O O . SER A 1 227 ? -0.429 13.923 -57.181 1.00 54.22 227 SER A O 1
#

Foldseek 3Di:
DDPPDPQDPVNVVVVVVVVLVVLVVPLDDDDDQPDQDQPDDDDPPDDDDPVSVVSRVVSVVVNVVVVVVVVVSVVSVVVSVVVVVVVVVVVVVVVVVVVVVVVPDCVVVCPPQWDFDADPVGDTDTHGDPDDDFFDQPPDPADFALGREAEADDPDAQDDDAWAWQQRPDPDDCVRVVVVIDGGQGDSGGHAEHEEEPSEHEHYHDYYYYYPPYYDHDDDPDPPPPD

pLDDT: mean 79.35, std 16.98, range [35.88, 98.44]

Radius of gyration: 40.73 Å; Cα contacts (8 Å, |Δi|>4): 261; chains: 1; bounding box: 85×52×124 Å

Organism: NCBI:txid652676